Protein AF-A0A923VGE9-F1 (afdb_monomer)

Foldseek 3Di:
DPDDPVLVVCVVCVLVVLVVLLVVLLVVLCVVPNQACDDPNVLLLVQLVCVLVVHDRPDPQLQQQVVLSVLQNVCVVVVVHVVSSLVSLSVLQSVLLVLLLVLLCVVDPRSVVSSVVSSVVSPPPVQSNCSRHSHLSVQLVSLVSLLNSLLSPAFLADPVSVVSNVVSLSSNRSSHVCSVVCVVVVLVSNCVRYDPVSVVVSVVVVVVVVVVVVVVVVCCCVPVPVPCPCCCVVVVPDDD

Mean predicted aligned error: 6.66 Å

Solvent-accessible surface area (backbone atoms only — not comparable to full-atom values): 12542 Å² total; per-residue (Å²): 132,83,78,52,73,68,55,52,50,47,68,74,43,43,69,59,53,51,49,50,52,44,49,53,38,53,51,50,46,42,71,75,64,37,80,37,65,59,79,74,21,42,58,42,54,50,44,13,51,36,47,72,74,73,42,74,65,95,48,81,71,49,58,24,35,35,55,48,20,49,41,39,30,51,16,47,76,69,70,45,42,69,63,31,21,38,50,53,49,45,51,49,39,54,50,15,51,55,50,24,43,62,40,42,36,74,71,39,92,51,51,61,58,31,50,52,55,50,51,50,58,54,65,34,60,74,58,54,47,25,39,40,32,62,34,45,62,31,53,22,54,25,24,46,36,39,28,55,24,38,58,70,68,40,60,40,71,43,72,69,38,40,50,53,39,52,48,29,47,47,48,18,24,26,13,29,69,75,31,58,70,46,51,64,58,53,49,52,49,42,55,71,61,22,43,76,70,51,32,53,55,48,51,54,50,49,53,51,50,49,51,51,50,51,50,52,52,51,47,50,64,72,71,39,87,88,58,49,75,56,48,50,67,74,64,71,50,81,86,125

pLDDT: mean 90.84, std 10.62, range [47.91, 98.69]

Secondary structure (DSSP, 8-state):
-PPPHHHHHHHHSHHHHHHHHHHHHHHHHHHHH----STTHHHHHHHHHHHHTTPPPSSGGGGGGHHHHHHHHHHHHTT-HHHHHHHHHHHHHHHHHHHHHHHHHHH-SSHHHHHHHHHHHHH-HHHHHHHHTT-HHHHHHHHHHHHHHHHHH--TTSHHHHHHHHHHHHHHHHH-GGGGGHHHHHHHHHHHHS-HHHHHHHHHHHHHHHHHHHHHHHHHHHH-GGG-TTHHHHTT----

Radius of gyration: 22.46 Å; Cα contacts (8 Å, |Δi|>4): 244; chains: 1; bounding box: 60×63×53 Å

Structure (mmCIF, N/CA/C/O backbone):
data_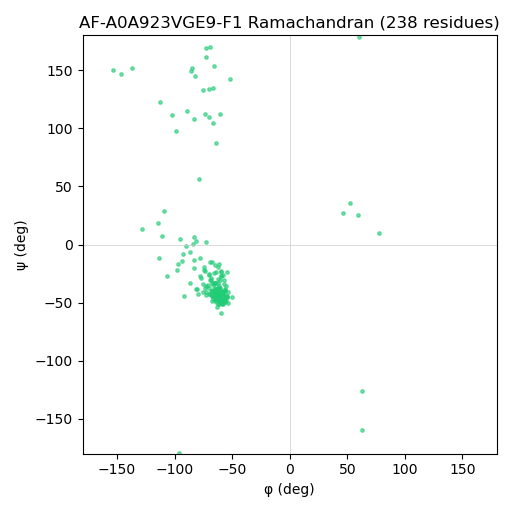AF-A0A923VGE9-F1
#
_entry.id   AF-A0A923VGE9-F1
#
loop_
_atom_site.group_PDB
_atom_site.id
_atom_site.type_symbol
_atom_site.label_atom_id
_atom_site.label_alt_id
_atom_site.label_comp_id
_atom_site.label_asym_id
_atom_site.label_entity_id
_atom_site.label_seq_id
_atom_site.pdbx_PDB_ins_code
_atom_site.Cartn_x
_atom_site.Cartn_y
_atom_site.Cartn_z
_atom_site.occupancy
_atom_site.B_iso_or_equiv
_atom_site.auth_seq_id
_atom_site.auth_comp_id
_atom_site.auth_asym_id
_atom_site.auth_atom_id
_atom_site.pdbx_PDB_model_num
ATOM 1 N N . MET A 1 1 ? -35.375 -3.523 7.440 1.00 69.94 1 MET A N 1
ATOM 2 C CA . MET A 1 1 ? -35.868 -4.111 6.170 1.00 69.94 1 MET A CA 1
ATOM 3 C C . MET A 1 1 ? -35.291 -5.511 6.013 1.00 69.94 1 MET A C 1
ATOM 5 O O . MET A 1 1 ? -34.093 -5.666 6.209 1.00 69.94 1 MET A O 1
ATOM 9 N N . LYS A 1 2 ? -36.108 -6.530 5.704 1.00 75.69 2 LYS A N 1
ATOM 10 C CA . LYS A 1 2 ? -35.592 -7.874 5.383 1.00 75.69 2 LYS A CA 1
ATOM 11 C C . LYS A 1 2 ? -34.891 -7.825 4.015 1.00 75.69 2 LYS A C 1
ATOM 13 O O . LYS A 1 2 ? -35.471 -7.248 3.096 1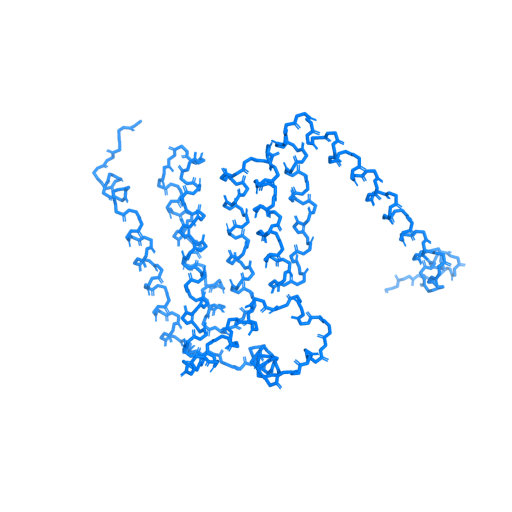.00 75.69 2 LYS A O 1
ATOM 18 N N . PRO A 1 3 ? -33.688 -8.404 3.859 1.00 78.06 3 PRO A N 1
ATOM 19 C CA . PRO A 1 3 ? -32.991 -8.369 2.583 1.00 78.06 3 PRO A CA 1
ATOM 20 C C 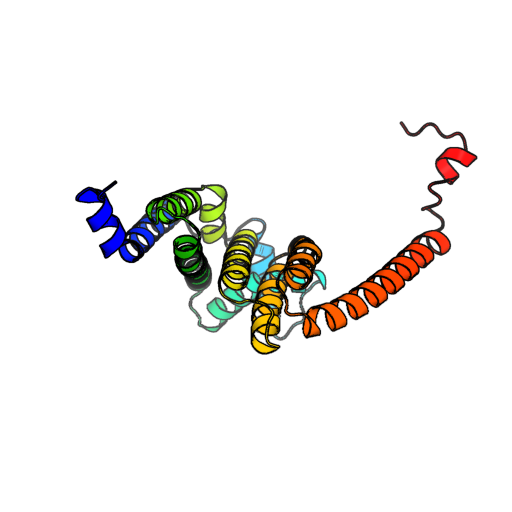. PRO A 1 3 ? -33.745 -9.180 1.528 1.00 78.06 3 PRO A C 1
ATOM 22 O O . PRO A 1 3 ? -34.184 -10.305 1.802 1.00 78.06 3 PRO A O 1
ATOM 25 N N . ASN A 1 4 ? -33.896 -8.609 0.331 1.00 88.69 4 ASN A N 1
ATOM 26 C CA . ASN A 1 4 ? -34.528 -9.297 -0.795 1.00 88.69 4 ASN A CA 1
ATOM 27 C C . ASN A 1 4 ? -33.632 -10.452 -1.308 1.00 88.69 4 ASN A C 1
ATOM 29 O O . ASN A 1 4 ? -32.478 -10.598 -0.895 1.00 88.69 4 ASN A O 1
ATOM 33 N N . PHE A 1 5 ? -34.165 -11.302 -2.190 1.00 86.06 5 PHE A N 1
ATOM 34 C CA . PHE A 1 5 ? -33.444 -12.471 -2.714 1.00 86.06 5 PHE A CA 1
ATOM 35 C C . PHE A 1 5 ? -32.089 -12.107 -3.351 1.00 86.06 5 PHE A C 1
ATOM 37 O O . PHE A 1 5 ? -31.077 -12.738 -3.044 1.00 86.06 5 PHE A O 1
ATOM 44 N N . LEU A 1 6 ? -32.056 -11.046 -4.164 1.00 82.94 6 LEU A N 1
ATOM 45 C CA . LEU A 1 6 ? -30.846 -10.567 -4.835 1.00 82.94 6 LEU A CA 1
ATOM 46 C C . LEU A 1 6 ? -29.767 -10.149 -3.826 1.00 82.94 6 LEU A C 1
ATOM 48 O O . LEU A 1 6 ? -28.606 -10.523 -3.965 1.00 82.94 6 LEU A O 1
ATOM 52 N N . GLN A 1 7 ? -30.154 -9.438 -2.767 1.00 85.94 7 GLN A N 1
ATOM 53 C CA . GLN A 1 7 ? -29.232 -9.027 -1.709 1.00 85.94 7 GLN A CA 1
ATOM 54 C C . GLN A 1 7 ? -28.616 -10.235 -0.996 1.00 85.94 7 GLN A C 1
ATOM 56 O O . GLN A 1 7 ? -27.410 -10.263 -0.763 1.00 85.94 7 GLN A O 1
ATOM 61 N N . LYS A 1 8 ? -29.414 -11.268 -0.693 1.00 87.31 8 LYS A N 1
ATOM 62 C CA . LYS A 1 8 ? -28.902 -12.504 -0.080 1.00 87.31 8 LYS A CA 1
ATOM 63 C C . LYS A 1 8 ? -27.908 -13.228 -0.990 1.00 87.31 8 LYS A C 1
ATOM 65 O O . LYS A 1 8 ? -26.898 -13.724 -0.498 1.00 87.31 8 LYS A O 1
ATOM 70 N N . ALA A 1 9 ? -28.175 -13.274 -2.296 1.00 86.62 9 ALA A N 1
ATOM 71 C CA . ALA A 1 9 ? -27.278 -13.893 -3.266 1.00 86.62 9 ALA A CA 1
ATOM 72 C C . ALA A 1 9 ? -25.940 -13.144 -3.363 1.00 86.62 9 ALA A C 1
ATOM 74 O O . ALA A 1 9 ? -24.889 -13.775 -3.249 1.00 86.62 9 ALA A O 1
ATOM 75 N N . ILE A 1 10 ? -25.972 -11.810 -3.481 1.00 86.31 10 ILE A N 1
ATOM 76 C CA . ILE A 1 10 ? -24.755 -10.983 -3.524 1.00 86.31 10 ILE A CA 1
ATOM 77 C C . ILE A 1 10 ? -23.916 -11.211 -2.270 1.00 86.31 10 ILE A C 1
ATOM 79 O O . ILE A 1 10 ? -22.723 -11.447 -2.380 1.00 86.31 10 ILE A O 1
ATOM 83 N N . LEU A 1 11 ? -24.526 -11.216 -1.083 1.00 87.56 11 LEU A N 1
ATOM 84 C CA . LEU A 1 11 ? -23.790 -11.403 0.170 1.00 87.56 11 LEU A CA 1
ATOM 85 C C . LEU A 1 11 ? -23.209 -12.808 0.339 1.00 87.56 11 LEU A C 1
ATOM 87 O O . LEU A 1 11 ? -22.183 -12.962 0.995 1.00 87.56 11 LEU A O 1
ATOM 91 N N . LYS A 1 12 ? -23.844 -13.829 -0.244 1.00 91.56 12 LYS A N 1
ATOM 92 C CA . LYS A 1 12 ? -23.345 -15.209 -0.208 1.00 91.56 12 LYS A CA 1
ATOM 93 C C . LYS A 1 12 ? -22.123 -15.406 -1.110 1.00 91.56 12 LYS A C 1
ATOM 95 O O . LYS A 1 12 ? -21.239 -16.183 -0.762 1.00 91.56 12 LYS A O 1
ATOM 100 N N . TYR A 1 13 ? -22.084 -14.723 -2.254 1.00 94.19 13 TYR A N 1
ATOM 101 C CA . TYR A 1 13 ? -21.050 -14.891 -3.282 1.00 94.19 13 TYR A CA 1
ATOM 102 C C . TYR A 1 13 ? -20.182 -13.641 -3.472 1.00 94.19 13 TYR A C 1
ATOM 104 O O . TYR A 1 13 ? -19.511 -13.502 -4.491 1.00 94.19 13 TYR A O 1
ATOM 112 N N . ASP A 1 14 ? -20.170 -12.736 -2.498 1.00 92.56 14 ASP A N 1
ATOM 113 C CA . ASP A 1 14 ? -19.575 -11.403 -2.603 1.00 92.56 14 ASP A CA 1
ATOM 114 C C . ASP A 1 14 ? -18.103 -11.414 -3.035 1.00 92.56 14 ASP A C 1
ATOM 116 O O . ASP A 1 14 ? -17.710 -10.680 -3.939 1.00 92.56 14 ASP A O 1
ATOM 120 N N . ARG A 1 15 ? -17.291 -12.289 -2.440 1.00 92.88 15 ARG A N 1
ATOM 121 C CA . ARG A 1 15 ? -15.869 -12.450 -2.771 1.00 92.88 15 ARG A CA 1
ATOM 122 C C . ARG A 1 15 ? -15.654 -12.970 -4.186 1.00 92.88 15 ARG A C 1
ATOM 124 O O . ARG A 1 15 ? -14.740 -12.514 -4.864 1.00 92.88 15 ARG A O 1
ATOM 131 N N . LEU A 1 16 ? -16.489 -13.911 -4.629 1.00 94.75 16 LEU A N 1
ATOM 132 C CA . LEU A 1 16 ? -16.427 -14.441 -5.990 1.00 94.75 16 LEU A CA 1
ATOM 133 C C . LEU A 1 16 ? -16.831 -13.362 -6.996 1.00 94.75 16 LEU A C 1
ATOM 135 O O . LEU A 1 16 ? -16.145 -13.177 -7.993 1.00 94.75 16 LEU A O 1
ATOM 139 N N . LEU A 1 17 ? -17.900 -12.616 -6.711 1.00 93.88 17 LEU A N 1
ATOM 140 C CA . LEU A 1 17 ? -18.337 -11.495 -7.541 1.00 93.88 17 LEU A CA 1
ATOM 141 C C . LEU A 1 17 ? -17.259 -10.410 -7.624 1.00 93.88 17 LEU A C 1
ATOM 143 O O . LEU A 1 17 ? -16.983 -9.921 -8.712 1.00 93.88 17 LEU A O 1
ATOM 147 N N . LEU A 1 18 ? -16.600 -10.079 -6.511 1.00 93.88 18 LEU A N 1
ATOM 148 C CA . LEU A 1 18 ? -15.479 -9.137 -6.486 1.00 93.88 18 LEU A CA 1
ATOM 149 C C . LEU A 1 18 ? -14.312 -9.634 -7.347 1.00 93.88 18 LEU A C 1
ATOM 151 O O . LEU A 1 18 ? -13.788 -8.867 -8.152 1.00 93.88 18 LEU A O 1
ATOM 155 N N . LEU A 1 19 ? -13.939 -10.911 -7.223 1.00 94.94 19 LEU A N 1
ATOM 156 C CA . LEU A 1 19 ? -12.896 -11.517 -8.051 1.00 94.94 19 LEU A CA 1
ATOM 157 C C . LEU A 1 19 ? -13.263 -11.482 -9.539 1.00 94.94 19 LEU A C 1
ATOM 159 O O . LEU A 1 19 ? -12.416 -11.152 -10.361 1.00 94.94 19 LEU A O 1
ATOM 163 N N . LEU A 1 20 ? -14.515 -11.783 -9.891 1.00 94.81 20 LEU A N 1
ATOM 164 C CA . LEU A 1 20 ? -14.997 -11.716 -11.271 1.00 94.81 20 LEU A CA 1
ATOM 165 C C . LEU A 1 20 ? -14.982 -10.281 -11.806 1.00 94.81 20 LEU A C 1
ATOM 167 O O . LEU A 1 20 ? -14.492 -10.061 -12.909 1.00 94.81 20 LEU A O 1
ATOM 171 N N . CYS A 1 21 ? -15.443 -9.298 -11.027 1.00 93.38 21 CYS A N 1
ATOM 172 C CA . CYS A 1 21 ? -15.354 -7.882 -11.391 1.00 93.38 21 CYS A CA 1
ATOM 173 C C . CYS A 1 21 ? -13.902 -7.460 -11.632 1.00 93.38 21 CYS A C 1
ATOM 175 O O . CYS A 1 21 ? -13.608 -6.794 -12.623 1.00 93.38 21 CYS A O 1
ATOM 177 N N . TRP A 1 22 ? -12.990 -7.876 -10.753 1.00 95.50 22 TRP A N 1
ATOM 178 C CA . TRP A 1 22 ? -11.567 -7.603 -10.904 1.00 95.50 22 TRP A CA 1
ATOM 179 C C . TRP A 1 22 ? -10.977 -8.286 -12.144 1.00 95.50 22 TRP A C 1
ATOM 181 O O . TRP A 1 22 ? -10.284 -7.628 -12.910 1.00 95.50 22 TRP A O 1
ATOM 191 N N . LEU A 1 23 ? -11.295 -9.561 -12.398 1.00 95.06 23 LEU A N 1
ATOM 192 C CA . LEU A 1 23 ? -10.832 -10.293 -13.584 1.00 95.06 23 LEU A CA 1
ATOM 193 C C . LEU A 1 23 ? -11.333 -9.654 -14.880 1.00 95.06 23 LEU A C 1
ATOM 195 O O . LEU A 1 23 ? -10.554 -9.492 -15.814 1.00 95.06 23 LEU A O 1
ATOM 199 N N . ILE A 1 24 ? -12.613 -9.274 -14.935 1.00 94.06 24 ILE A N 1
ATOM 200 C CA . ILE A 1 24 ? -13.203 -8.582 -16.088 1.00 94.06 24 ILE A CA 1
ATOM 201 C C . ILE A 1 24 ? -12.496 -7.246 -16.311 1.00 94.06 24 ILE A C 1
ATOM 203 O O . ILE A 1 24 ? -12.130 -6.938 -17.443 1.00 94.06 24 ILE A O 1
ATOM 207 N N . SER A 1 25 ? -12.266 -6.486 -15.238 1.00 91.62 25 SER A N 1
ATOM 208 C CA . SER A 1 25 ? -11.531 -5.224 -15.286 1.00 91.62 25 SER A CA 1
ATOM 209 C C . SER A 1 25 ? -10.113 -5.452 -15.820 1.00 91.62 25 SER A C 1
ATOM 211 O O . SER A 1 25 ? -9.776 -4.967 -16.898 1.00 91.62 25 SER A O 1
ATOM 213 N N . ALA A 1 26 ? -9.312 -6.294 -15.164 1.00 92.44 26 ALA A N 1
ATOM 214 C CA . ALA A 1 26 ? -7.942 -6.603 -15.565 1.00 92.44 26 ALA A CA 1
ATOM 215 C C . ALA A 1 26 ? -7.844 -7.101 -17.018 1.00 92.44 26 ALA A C 1
ATOM 217 O O . ALA A 1 26 ? -6.994 -6.628 -17.771 1.00 92.44 26 ALA A O 1
ATOM 218 N N . ALA A 1 27 ? -8.736 -8.003 -17.440 1.00 93.56 27 ALA A N 1
ATOM 219 C CA . ALA A 1 27 ? -8.784 -8.503 -18.812 1.00 93.56 27 ALA A CA 1
ATOM 220 C C . ALA A 1 27 ? -9.145 -7.403 -19.820 1.00 93.56 27 ALA A C 1
ATOM 222 O O . ALA A 1 27 ? -8.551 -7.340 -20.897 1.00 93.56 27 ALA A O 1
ATOM 223 N N . PHE A 1 28 ? -10.085 -6.519 -19.475 1.00 93.75 28 PHE A N 1
ATOM 224 C CA . PHE A 1 28 ? -10.447 -5.373 -20.303 1.00 93.75 28 PHE A CA 1
ATOM 225 C C . PHE A 1 28 ? -9.258 -4.422 -20.493 1.00 93.75 28 PHE A C 1
ATOM 227 O O . PHE A 1 28 ? -8.895 -4.138 -21.633 1.00 93.75 28 PHE A O 1
ATOM 234 N N . TYR A 1 29 ? -8.593 -3.995 -19.414 1.00 91.88 29 TYR A N 1
ATOM 235 C CA . TYR A 1 29 ? -7.434 -3.097 -19.514 1.00 91.88 29 TYR A CA 1
ATOM 236 C C . TYR A 1 29 ? -6.259 -3.745 -20.243 1.00 91.88 29 TYR A C 1
ATOM 238 O O . TYR A 1 29 ? -5.628 -3.100 -21.077 1.00 91.88 29 TYR A O 1
ATOM 246 N N . LEU A 1 30 ? -5.997 -5.029 -19.988 1.00 93.12 30 LEU A N 1
ATOM 247 C CA . LEU A 1 30 ? -4.951 -5.764 -20.691 1.00 93.12 30 LEU A CA 1
ATOM 248 C C . LEU A 1 30 ? -5.249 -5.868 -22.193 1.00 93.12 30 LEU A C 1
ATOM 250 O O . LEU A 1 30 ? -4.336 -5.735 -23.000 1.00 93.12 30 LEU A O 1
ATOM 254 N N . LYS A 1 31 ? -6.517 -6.055 -22.581 1.00 94.88 31 LYS A N 1
ATOM 255 C CA . LYS A 1 31 ? -6.930 -6.092 -23.991 1.00 94.88 31 LYS A CA 1
ATOM 256 C C . LYS A 1 31 ? -6.804 -4.729 -24.676 1.00 94.88 31 LYS A C 1
ATOM 258 O O . LYS A 1 31 ? -6.424 -4.684 -25.839 1.00 94.88 31 LYS A O 1
ATOM 263 N N . VAL A 1 32 ? -7.152 -3.642 -23.985 1.00 94.50 32 VAL A N 1
ATOM 264 C CA . VAL A 1 32 ? -7.139 -2.282 -24.555 1.00 94.50 32 VAL A CA 1
ATOM 265 C C . VAL A 1 32 ? -5.718 -1.735 -24.683 1.00 94.50 32 VAL A C 1
ATOM 267 O O . VAL A 1 32 ? -5.400 -1.109 -25.690 1.00 94.50 32 VAL A O 1
ATOM 270 N N . PHE A 1 33 ? -4.863 -1.972 -23.686 1.00 92.94 33 PHE A N 1
ATOM 271 C CA . PHE A 1 33 ? -3.533 -1.360 -23.621 1.00 92.94 33 PHE A CA 1
ATOM 272 C C . PHE A 1 33 ? -2.379 -2.301 -23.935 1.00 92.94 33 PHE A C 1
ATOM 274 O O . PHE A 1 33 ? -1.319 -1.841 -24.355 1.00 92.94 33 PHE A O 1
ATOM 281 N N . GLY A 1 34 ? -2.551 -3.604 -23.700 1.00 92.69 34 GLY A N 1
ATOM 282 C CA . GLY A 1 34 ? -1.416 -4.506 -23.521 1.00 92.69 34 GLY A CA 1
ATOM 283 C C . GLY A 1 34 ? -0.558 -4.091 -22.323 1.00 92.69 34 GLY A C 1
ATOM 284 O O . GLY A 1 34 ? -0.831 -3.097 -21.665 1.00 92.69 34 GLY A O 1
ATOM 285 N N . ILE A 1 35 ? 0.499 -4.840 -22.014 1.00 92.19 35 ILE A N 1
ATOM 286 C CA . ILE A 1 35 ? 1.430 -4.435 -20.950 1.00 92.19 35 ILE A CA 1
ATOM 287 C C . ILE A 1 35 ? 2.270 -3.268 -21.467 1.00 92.19 35 ILE A C 1
ATOM 289 O O . ILE A 1 35 ? 3.089 -3.440 -22.371 1.00 92.19 35 ILE A O 1
ATOM 293 N N . VAL A 1 36 ? 2.071 -2.083 -20.892 1.00 90.12 36 VAL A N 1
ATOM 294 C CA . VAL A 1 36 ? 2.754 -0.865 -21.334 1.00 90.12 36 VAL A CA 1
ATOM 295 C C . VAL A 1 36 ? 4.069 -0.737 -20.578 1.00 90.12 36 VAL A C 1
ATOM 297 O O . VAL A 1 36 ? 4.096 -0.562 -19.366 1.00 90.12 36 VAL A O 1
ATOM 300 N N . THR A 1 37 ? 5.179 -0.824 -21.307 1.00 85.81 37 THR A N 1
ATOM 301 C CA . THR A 1 37 ? 6.542 -0.820 -20.740 1.00 85.81 37 THR A CA 1
ATOM 302 C C . THR A 1 37 ? 7.314 0.457 -21.069 1.00 85.81 37 THR A C 1
ATOM 304 O O . THR A 1 37 ? 8.518 0.541 -20.834 1.00 85.81 37 THR A O 1
ATOM 307 N N . ILE A 1 38 ? 6.631 1.434 -21.662 1.00 85.81 38 ILE A N 1
ATOM 308 C CA . ILE A 1 38 ? 7.177 2.729 -22.064 1.00 85.81 38 ILE A CA 1
ATOM 309 C C . ILE A 1 38 ? 6.912 3.798 -20.991 1.00 85.81 38 ILE A C 1
ATOM 311 O O . ILE A 1 38 ? 6.317 3.523 -19.951 1.00 85.81 38 ILE A O 1
ATOM 315 N N . GLN A 1 39 ? 7.359 5.032 -21.242 1.00 87.25 39 GLN A N 1
ATOM 316 C CA . GLN A 1 39 ? 7.169 6.182 -20.349 1.00 87.25 39 GLN A CA 1
ATOM 317 C C . GLN A 1 39 ? 7.859 5.989 -18.986 1.00 87.25 39 GLN A C 1
ATOM 319 O O . GLN A 1 39 ? 9.067 5.753 -18.923 1.00 87.25 39 GLN A O 1
ATOM 324 N N . GLU A 1 40 ? 7.118 6.131 -17.886 1.00 88.69 40 GLU A N 1
ATOM 325 C CA . GLU A 1 40 ? 7.666 6.087 -16.534 1.00 88.69 40 GLU A CA 1
ATOM 326 C C . GLU A 1 40 ? 8.149 4.684 -16.141 1.00 88.69 40 GLU A C 1
ATOM 328 O O . GLU A 1 40 ? 9.168 4.559 -15.457 1.00 88.69 40 GLU A O 1
ATOM 333 N N . ALA A 1 41 ? 7.517 3.636 -16.683 1.00 91.25 41 ALA A N 1
ATOM 334 C CA . ALA A 1 41 ? 7.866 2.238 -16.437 1.00 91.25 41 ALA A CA 1
ATOM 335 C C . ALA A 1 41 ? 9.325 1.906 -16.793 1.00 91.25 41 ALA A C 1
ATOM 337 O O . ALA A 1 41 ? 9.972 1.136 -16.083 1.00 91.25 41 ALA A O 1
ATOM 338 N N . ILE A 1 42 ? 9.887 2.540 -17.835 1.00 96.12 42 ILE A N 1
ATOM 339 C CA . ILE A 1 42 ? 11.286 2.337 -18.262 1.00 96.12 42 ILE A CA 1
ATOM 340 C C . ILE A 1 42 ? 12.259 2.622 -17.113 1.00 96.12 42 ILE A C 1
ATOM 342 O O . ILE A 1 42 ? 13.261 1.920 -16.960 1.00 96.12 42 ILE A O 1
ATOM 346 N N . LYS A 1 43 ? 11.973 3.639 -16.290 1.00 95.88 43 LYS A N 1
ATOM 347 C CA . LYS A 1 43 ? 12.822 4.011 -15.151 1.00 95.88 43 LYS A CA 1
ATOM 348 C C . LYS A 1 43 ? 12.853 2.874 -14.131 1.00 95.88 43 LYS A C 1
ATOM 350 O O . LYS A 1 43 ? 13.928 2.455 -13.720 1.00 95.88 43 LYS A O 1
ATOM 355 N N . TYR A 1 44 ? 11.691 2.322 -13.787 1.00 96.94 44 TYR A N 1
ATOM 356 C CA . TYR A 1 44 ? 11.580 1.248 -12.797 1.00 96.94 44 TYR A CA 1
ATOM 357 C C . TYR A 1 44 ? 12.148 -0.077 -13.308 1.00 96.94 44 TYR A C 1
ATOM 359 O O . TYR A 1 44 ? 12.819 -0.778 -12.556 1.00 96.94 44 TYR A O 1
ATOM 367 N N . ILE A 1 45 ? 11.965 -0.388 -14.596 1.00 97.44 45 ILE A N 1
ATOM 368 C CA . ILE A 1 45 ? 12.580 -1.558 -15.239 1.00 97.44 45 ILE A CA 1
ATOM 369 C C . ILE A 1 45 ? 14.110 -1.440 -15.218 1.00 97.44 45 ILE A C 1
ATOM 371 O O . ILE A 1 45 ? 14.804 -2.412 -14.919 1.00 97.44 45 ILE A O 1
ATOM 375 N N . ARG A 1 46 ? 14.660 -0.253 -15.497 1.00 97.81 46 ARG A N 1
ATOM 376 C CA . ARG A 1 46 ? 16.109 -0.015 -15.432 1.00 97.81 46 ARG A CA 1
ATOM 377 C C . ARG A 1 46 ? 16.650 -0.210 -14.018 1.00 97.81 46 ARG A C 1
ATOM 379 O O . ARG A 1 46 ? 17.641 -0.913 -13.851 1.00 97.81 46 ARG A O 1
ATOM 386 N N . GLU A 1 47 ? 16.005 0.375 -13.011 1.00 98.31 47 GLU A N 1
ATOM 387 C CA . GLU A 1 47 ? 16.426 0.209 -11.614 1.00 98.31 47 GLU A CA 1
ATOM 388 C C . GLU A 1 47 ? 16.282 -1.240 -11.129 1.00 98.31 47 GLU A C 1
ATOM 390 O O . GLU A 1 47 ? 17.122 -1.711 -10.366 1.00 98.31 47 GLU A O 1
ATOM 395 N N . ALA A 1 48 ? 15.280 -1.977 -11.618 1.00 98.12 48 ALA A N 1
ATOM 396 C CA . ALA A 1 48 ? 15.123 -3.397 -11.319 1.00 98.12 48 ALA A CA 1
ATOM 397 C C . ALA A 1 48 ? 16.292 -4.232 -11.860 1.00 98.12 48 ALA A C 1
ATOM 399 O O . ALA A 1 48 ? 16.827 -5.061 -11.129 1.00 98.12 48 ALA A O 1
ATOM 400 N N . ASN A 1 49 ? 16.727 -3.986 -13.101 1.00 98.38 49 ASN A N 1
ATOM 401 C CA . ASN A 1 49 ? 17.905 -4.655 -13.664 1.00 98.38 49 ASN A CA 1
ATOM 402 C C . ASN A 1 49 ? 19.179 -4.287 -12.893 1.00 98.38 49 ASN A C 1
ATOM 404 O O . ASN A 1 49 ? 19.905 -5.179 -12.473 1.00 98.38 49 ASN A O 1
ATOM 408 N N . ARG A 1 50 ? 19.390 -2.997 -12.584 1.00 98.12 50 ARG A N 1
ATOM 409 C CA . ARG A 1 50 ? 20.530 -2.560 -11.754 1.00 98.12 50 ARG A CA 1
ATOM 410 C C . ARG A 1 50 ? 20.583 -3.299 -10.416 1.00 98.12 50 ARG A C 1
ATOM 412 O O . ARG A 1 50 ? 21.651 -3.753 -10.021 1.00 98.12 50 ARG A O 1
ATOM 419 N N . PHE A 1 51 ? 19.439 -3.427 -9.745 1.00 97.69 51 PHE A N 1
ATOM 420 C CA . PHE A 1 51 ? 19.331 -4.147 -8.480 1.00 97.69 51 PHE A CA 1
ATOM 421 C C . PHE A 1 51 ? 19.644 -5.645 -8.629 1.00 97.69 51 PHE A C 1
ATOM 423 O O . PHE A 1 51 ? 20.339 -6.209 -7.787 1.00 97.69 51 PHE A O 1
ATOM 430 N N . ILE A 1 52 ? 19.172 -6.291 -9.704 1.00 98.06 52 ILE A N 1
ATOM 431 C CA . ILE A 1 52 ? 19.498 -7.696 -10.011 1.00 98.06 52 ILE A CA 1
ATOM 432 C C . ILE A 1 52 ? 21.001 -7.876 -10.254 1.00 98.06 52 ILE A C 1
ATOM 434 O O . ILE A 1 52 ? 21.571 -8.850 -9.766 1.00 98.06 52 ILE A O 1
ATOM 438 N N . ASP A 1 53 ? 21.637 -6.922 -10.935 1.00 97.94 53 ASP A N 1
ATOM 439 C CA . ASP A 1 53 ? 23.073 -6.919 -11.240 1.00 97.94 53 ASP A CA 1
ATOM 440 C C . ASP A 1 53 ? 23.957 -6.630 -10.008 1.00 97.94 53 ASP A C 1
ATOM 442 O O . ASP A 1 53 ? 25.176 -6.528 -10.125 1.00 97.94 53 ASP A O 1
ATOM 446 N N . GLY A 1 54 ? 23.364 -6.463 -8.818 1.00 96.38 54 GLY A N 1
ATOM 447 C CA . GLY A 1 54 ? 24.080 -6.154 -7.577 1.00 96.38 54 GLY A CA 1
ATOM 448 C C . GLY A 1 54 ? 24.507 -4.689 -7.444 1.00 96.38 54 GLY A C 1
ATOM 449 O O . GLY A 1 54 ? 25.252 -4.348 -6.526 1.00 96.38 54 GLY A O 1
ATOM 450 N N . ASN A 1 55 ? 24.038 -3.807 -8.332 1.00 96.56 55 ASN A N 1
ATOM 451 C CA . ASN A 1 55 ? 24.319 -2.378 -8.264 1.00 96.56 55 ASN A CA 1
ATOM 452 C C . ASN A 1 55 ? 23.343 -1.654 -7.328 1.00 96.56 55 ASN A C 1
ATOM 454 O O . ASN A 1 55 ? 22.167 -2.001 -7.214 1.00 96.56 55 ASN A O 1
ATOM 458 N N . ASN A 1 56 ? 23.807 -0.552 -6.735 1.00 95.75 56 ASN A N 1
ATOM 459 C CA . ASN A 1 56 ? 22.925 0.395 -6.057 1.00 95.75 56 ASN A CA 1
ATOM 460 C C . ASN A 1 56 ? 21.979 1.087 -7.054 1.00 95.75 56 ASN A C 1
ATOM 462 O O . ASN A 1 56 ? 22.314 1.287 -8.236 1.00 95.75 56 ASN A O 1
ATOM 466 N N . PHE A 1 57 ? 20.817 1.522 -6.552 1.00 96.38 57 PHE A N 1
ATOM 467 C CA . PHE A 1 57 ? 19.926 2.401 -7.308 1.00 96.38 57 PHE A CA 1
ATOM 468 C C . PHE A 1 57 ? 20.687 3.619 -7.826 1.00 96.38 57 PHE A C 1
ATOM 470 O O . PHE A 1 57 ? 21.565 4.154 -7.150 1.00 96.38 57 PHE A O 1
ATOM 477 N N . SER A 1 58 ? 20.351 4.065 -9.037 1.00 96.94 58 SER A N 1
ATOM 478 C CA . SER A 1 58 ? 21.070 5.169 -9.680 1.00 96.94 58 SER A CA 1
ATOM 479 C C . SER A 1 58 ? 20.934 6.493 -8.923 1.00 96.94 58 SER A C 1
ATOM 481 O O . SER A 1 58 ? 21.780 7.371 -9.065 1.00 96.94 58 SER A O 1
ATOM 483 N N . GLN A 1 59 ? 19.874 6.645 -8.121 1.00 93.75 59 GLN A N 1
ATOM 484 C CA . GLN A 1 59 ? 19.608 7.819 -7.294 1.00 93.75 59 GLN A CA 1
ATOM 485 C C . GLN A 1 59 ? 18.899 7.418 -5.989 1.00 93.75 59 GLN A C 1
ATOM 487 O O . GLN A 1 59 ? 18.042 6.529 -6.020 1.00 93.75 59 GLN A O 1
ATOM 492 N N . PRO A 1 60 ? 19.143 8.118 -4.862 1.00 93.75 60 PRO A N 1
ATOM 493 C CA . PRO A 1 60 ? 18.513 7.803 -3.574 1.00 93.75 60 PRO A CA 1
ATOM 494 C C . PRO A 1 60 ? 16.980 7.815 -3.600 1.00 93.75 60 PRO A C 1
ATOM 496 O O . PRO A 1 60 ? 16.342 7.034 -2.899 1.00 93.75 60 PRO A O 1
ATOM 499 N N . ARG A 1 61 ? 16.364 8.648 -4.451 1.00 92.88 61 ARG A N 1
ATOM 500 C CA . ARG A 1 61 ? 14.899 8.745 -4.553 1.00 92.88 61 ARG A CA 1
ATOM 501 C C . ARG A 1 61 ? 14.214 7.428 -4.931 1.00 92.88 61 ARG A C 1
ATOM 503 O O . ARG A 1 61 ? 13.039 7.267 -4.626 1.00 92.88 61 ARG A O 1
ATOM 510 N N . TYR A 1 62 ? 14.919 6.493 -5.576 1.00 95.94 62 TYR A N 1
ATOM 511 C CA . TYR A 1 62 ? 14.354 5.201 -5.984 1.00 95.94 62 TYR A CA 1
ATOM 512 C C . TYR A 1 62 ? 14.037 4.263 -4.817 1.00 95.94 62 TYR A C 1
ATOM 514 O O . TYR A 1 62 ? 13.217 3.362 -4.979 1.00 95.94 62 TYR A O 1
ATOM 522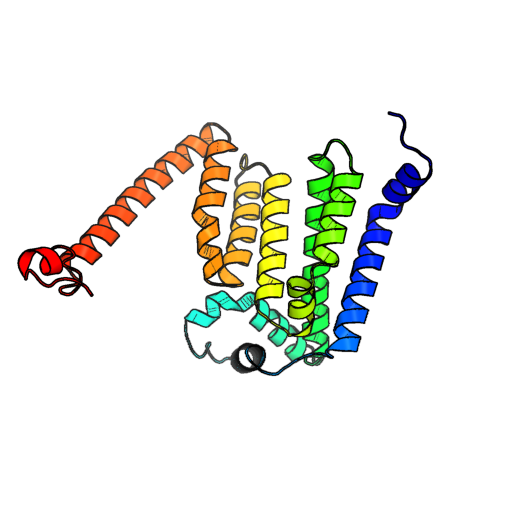 N N . TRP A 1 63 ? 14.552 4.541 -3.615 1.00 94.50 63 TRP A N 1
ATOM 523 C CA . TRP A 1 63 ? 14.080 3.888 -2.391 1.00 94.50 63 TRP A CA 1
ATOM 524 C C . TRP A 1 63 ? 12.598 4.148 -2.108 1.00 94.50 63 TRP A C 1
ATOM 526 O O . TRP A 1 63 ? 11.919 3.266 -1.593 1.00 94.50 63 TRP A O 1
ATOM 536 N N . PHE A 1 64 ? 12.074 5.307 -2.514 1.00 93.75 64 PHE A N 1
ATOM 537 C CA . PHE A 1 64 ? 10.652 5.639 -2.403 1.00 93.75 64 PHE A CA 1
ATOM 538 C C . PHE A 1 64 ? 9.804 5.086 -3.553 1.00 93.75 64 PHE A C 1
ATOM 540 O O . PHE A 1 64 ? 8.634 5.424 -3.649 1.00 93.75 64 PHE A O 1
ATOM 547 N N . TYR A 1 65 ? 10.374 4.272 -4.441 1.00 96.56 65 TYR A N 1
ATOM 548 C CA . TYR A 1 65 ? 9.650 3.579 -5.513 1.00 96.56 65 TYR A CA 1
ATOM 549 C C . TYR A 1 65 ? 9.949 2.071 -5.503 1.00 96.56 65 TYR A C 1
ATOM 551 O O . TYR A 1 65 ? 9.658 1.354 -6.469 1.00 96.56 65 TYR A O 1
ATOM 559 N N . CYS A 1 66 ? 10.564 1.578 -4.422 1.00 96.56 66 CYS A N 1
ATOM 560 C CA . CYS A 1 66 ? 11.186 0.265 -4.406 1.00 96.56 66 CYS A CA 1
ATOM 561 C C . CYS A 1 66 ? 10.162 -0.869 -4.454 1.00 96.56 66 CYS A C 1
ATOM 563 O O . CYS A 1 66 ? 10.479 -1.912 -5.006 1.00 96.56 66 CYS A O 1
ATOM 565 N N . THR A 1 67 ? 8.917 -0.663 -4.009 1.00 97.38 67 THR A N 1
ATOM 566 C CA . THR A 1 67 ? 7.859 -1.681 -4.136 1.00 97.38 67 THR A CA 1
ATOM 567 C C . THR A 1 67 ? 7.685 -2.135 -5.586 1.00 97.38 67 THR A C 1
ATOM 569 O O . THR A 1 67 ? 7.695 -3.330 -5.871 1.00 97.38 67 THR A O 1
ATOM 572 N N . THR A 1 68 ? 7.580 -1.188 -6.524 1.00 97.56 68 THR A N 1
ATOM 573 C CA . THR A 1 68 ? 7.385 -1.506 -7.951 1.00 97.56 68 THR A CA 1
ATOM 574 C C . THR A 1 68 ? 8.666 -2.062 -8.562 1.00 97.56 68 THR A C 1
ATOM 576 O O . THR A 1 68 ? 8.629 -3.056 -9.284 1.00 97.56 68 THR A O 1
ATOM 579 N N . ILE A 1 69 ? 9.816 -1.476 -8.209 1.00 98.25 69 ILE A N 1
ATOM 580 C CA . ILE A 1 69 ? 11.129 -1.956 -8.655 1.00 98.25 69 ILE A CA 1
ATOM 581 C C . ILE A 1 69 ? 11.356 -3.410 -8.215 1.00 98.25 69 ILE A C 1
ATOM 583 O O . ILE A 1 69 ? 11.783 -4.227 -9.024 1.00 98.25 69 ILE A O 1
ATOM 587 N N . PHE A 1 70 ? 11.021 -3.765 -6.974 1.00 98.38 70 PHE A N 1
ATOM 588 C CA . PHE A 1 70 ? 11.176 -5.117 -6.438 1.00 98.38 70 PHE A CA 1
ATOM 589 C C . PHE A 1 70 ? 10.182 -6.108 -7.032 1.00 98.38 70 PHE A C 1
ATOM 591 O O . PHE A 1 70 ? 10.562 -7.251 -7.269 1.00 98.38 70 PHE A O 1
ATOM 598 N N . ILE A 1 71 ? 8.950 -5.692 -7.338 1.00 98.25 71 ILE A N 1
ATOM 599 C CA . ILE A 1 71 ? 8.002 -6.528 -8.088 1.00 98.25 71 ILE A CA 1
ATOM 600 C C . ILE A 1 71 ? 8.575 -6.878 -9.467 1.00 98.25 71 ILE A C 1
ATOM 602 O O . ILE A 1 71 ? 8.599 -8.052 -9.845 1.00 98.25 71 ILE A O 1
ATOM 606 N N . ILE A 1 72 ? 9.083 -5.881 -10.200 1.00 98.31 72 ILE A N 1
ATOM 607 C CA . ILE A 1 72 ? 9.697 -6.097 -11.516 1.00 98.31 72 ILE A CA 1
ATOM 608 C C . ILE A 1 72 ? 10.952 -6.965 -11.376 1.00 98.31 72 ILE A C 1
ATOM 610 O O . ILE A 1 72 ? 11.107 -7.941 -12.107 1.00 98.31 72 ILE A O 1
ATOM 614 N N . ALA A 1 73 ? 11.822 -6.661 -10.411 1.00 98.44 73 ALA A N 1
ATOM 615 C CA . ALA A 1 73 ? 13.056 -7.403 -10.191 1.00 98.44 73 ALA A CA 1
ATOM 616 C C . ALA A 1 73 ? 12.784 -8.875 -9.845 1.00 98.44 73 ALA A C 1
ATOM 618 O O . ALA A 1 73 ? 13.434 -9.770 -10.383 1.00 98.44 73 ALA A O 1
ATOM 619 N N . LEU A 1 74 ? 11.786 -9.145 -8.997 1.00 98.50 74 LEU A N 1
ATOM 620 C CA . LEU A 1 74 ? 11.365 -10.501 -8.657 1.00 98.50 74 LEU A CA 1
ATOM 621 C C . LEU A 1 74 ? 10.867 -11.253 -9.897 1.00 98.50 74 LEU A C 1
ATOM 623 O O . LEU A 1 74 ? 11.296 -12.379 -10.138 1.00 98.50 74 LEU A O 1
ATOM 627 N N . ALA A 1 75 ? 10.019 -10.630 -10.717 1.00 98.44 75 ALA A N 1
ATOM 628 C CA . ALA A 1 75 ? 9.518 -11.246 -11.943 1.00 98.44 75 ALA A CA 1
ATOM 629 C C . ALA A 1 75 ? 10.634 -11.579 -12.948 1.00 98.44 75 ALA A C 1
ATOM 631 O O . ALA A 1 75 ? 10.652 -12.674 -13.516 1.00 98.44 75 ALA A O 1
ATOM 632 N N . LEU A 1 76 ? 11.583 -10.657 -13.141 1.00 98.12 76 LEU A N 1
ATOM 633 C CA . LEU A 1 76 ? 12.735 -10.858 -14.021 1.00 98.12 76 LEU A CA 1
ATOM 634 C C . LEU A 1 76 ? 13.666 -11.955 -13.487 1.00 98.12 76 LEU A C 1
ATOM 636 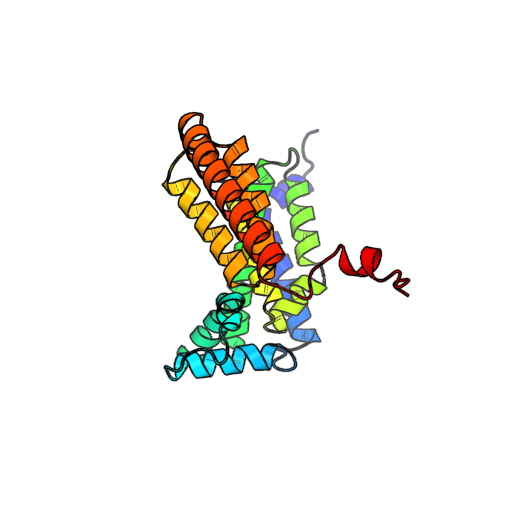O O . LEU A 1 76 ? 14.062 -12.840 -14.244 1.00 98.12 76 LEU A O 1
ATOM 640 N N . LYS A 1 77 ? 13.942 -11.968 -12.177 1.00 97.75 77 LYS A N 1
ATOM 641 C CA . LYS A 1 77 ? 14.763 -13.002 -11.526 1.00 97.75 77 LYS A CA 1
ATOM 642 C C . LYS A 1 77 ? 14.140 -14.398 -11.629 1.00 97.75 77 LYS A C 1
ATOM 644 O O . LYS A 1 77 ? 14.863 -15.380 -11.770 1.00 97.75 77 LYS A O 1
ATOM 649 N N . LEU A 1 78 ? 12.809 -14.484 -11.619 1.00 98.00 78 LEU A N 1
ATOM 650 C CA . LEU A 1 78 ? 12.049 -15.721 -11.840 1.00 98.00 78 LEU A CA 1
ATOM 651 C C . LEU A 1 78 ? 11.885 -16.092 -13.326 1.00 98.00 78 LEU A C 1
ATOM 653 O O . LEU A 1 78 ? 11.223 -17.081 -13.629 1.00 98.00 78 LEU A O 1
ATOM 657 N N . LYS A 1 79 ? 12.472 -15.325 -14.257 1.00 97.75 79 LYS A N 1
ATOM 658 C CA . LYS A 1 79 ? 12.360 -15.516 -15.716 1.00 97.75 79 LYS A CA 1
ATOM 659 C C . LYS A 1 79 ? 10.920 -15.453 -16.251 1.00 97.75 79 LYS A C 1
ATOM 661 O O . LYS A 1 79 ? 10.630 -15.987 -17.316 1.00 97.75 79 LYS A O 1
ATOM 666 N N . LEU A 1 80 ? 10.023 -14.763 -15.544 1.00 97.06 80 LEU A N 1
ATOM 667 C CA . LEU A 1 80 ? 8.630 -14.552 -15.963 1.00 97.06 80 LEU A CA 1
ATOM 668 C C . LEU A 1 80 ? 8.464 -13.323 -16.878 1.00 97.06 80 LEU A C 1
ATOM 670 O O . LEU A 1 80 ? 7.371 -13.051 -17.380 1.00 97.06 80 LEU A O 1
ATOM 674 N N . GLY A 1 81 ? 9.536 -12.549 -17.068 1.00 96.25 81 GLY A N 1
ATOM 675 C CA . GLY A 1 81 ? 9.517 -11.310 -17.840 1.00 96.25 81 GLY A CA 1
ATOM 676 C C . GLY A 1 81 ? 8.600 -10.244 -17.230 1.00 96.25 81 GLY A C 1
ATOM 677 O O . GLY A 1 81 ? 8.231 -10.291 -16.056 1.00 96.25 81 GLY A O 1
ATOM 678 N N . LEU A 1 82 ? 8.200 -9.271 -18.049 1.00 95.50 82 LEU A N 1
ATOM 679 C CA . LEU A 1 82 ? 7.308 -8.184 -17.623 1.00 95.50 82 LEU A CA 1
ATOM 680 C C . LEU A 1 82 ? 5.848 -8.639 -17.466 1.00 95.50 82 LEU A C 1
ATOM 682 O O . LEU A 1 82 ? 5.097 -8.027 -16.710 1.00 95.50 82 LEU A O 1
ATOM 686 N N . ILE A 1 83 ? 5.474 -9.764 -18.088 1.00 95.69 83 ILE A N 1
ATOM 687 C CA . ILE A 1 83 ? 4.200 -10.448 -17.822 1.00 95.69 83 ILE A CA 1
ATOM 688 C C . ILE A 1 83 ? 4.147 -10.895 -16.360 1.00 95.69 83 ILE A C 1
ATOM 690 O O . ILE A 1 83 ? 3.158 -10.642 -15.677 1.00 95.69 83 ILE A O 1
ATOM 694 N N . GLY A 1 84 ? 5.232 -11.480 -15.843 1.00 96.75 84 GLY A N 1
ATOM 695 C CA . GLY A 1 84 ? 5.342 -11.806 -14.424 1.00 96.75 84 GLY A CA 1
ATOM 696 C C . GLY A 1 84 ? 5.183 -10.588 -13.518 1.00 96.75 84 GLY A C 1
ATOM 697 O O . GLY A 1 84 ? 4.492 -10.671 -12.507 1.00 96.75 84 GLY A O 1
ATOM 698 N N . ALA A 1 85 ? 5.764 -9.444 -13.892 1.00 97.06 85 ALA A N 1
ATOM 699 C CA . ALA A 1 85 ? 5.649 -8.211 -13.112 1.00 97.06 85 ALA A CA 1
ATOM 700 C C . ALA A 1 85 ? 4.195 -7.721 -13.057 1.00 97.06 85 ALA A C 1
ATOM 702 O O . ALA A 1 85 ? 3.694 -7.410 -11.977 1.00 97.06 85 ALA A O 1
ATOM 703 N N . PHE A 1 86 ? 3.495 -7.740 -14.197 1.00 96.12 86 PHE A N 1
ATOM 704 C CA . PHE A 1 86 ? 2.064 -7.446 -14.265 1.00 96.12 86 PHE A CA 1
ATOM 705 C C . PHE A 1 86 ? 1.251 -8.393 -13.377 1.00 96.12 86 PHE A C 1
ATOM 707 O O . PHE A 1 86 ? 0.404 -7.926 -12.618 1.00 96.12 86 PHE A O 1
ATOM 714 N N . VAL A 1 87 ? 1.518 -9.703 -13.421 1.00 96.56 87 VAL A N 1
ATOM 715 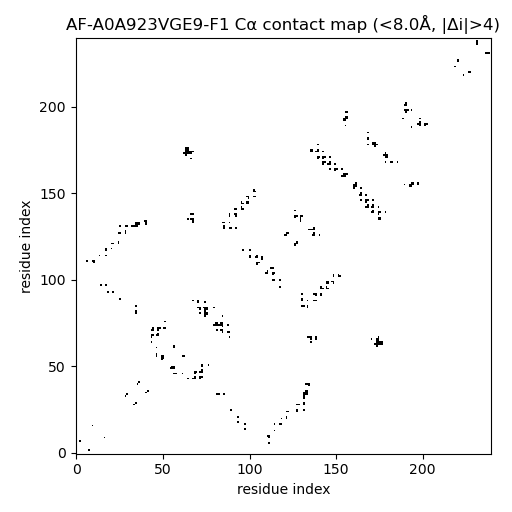C CA . VAL A 1 87 ? 0.812 -10.696 -12.594 1.00 96.56 87 VAL A CA 1
ATOM 716 C C . VAL A 1 87 ? 1.052 -10.442 -11.106 1.00 96.56 87 VAL A C 1
ATOM 718 O O . VAL A 1 87 ? 0.097 -10.396 -10.339 1.00 96.56 87 VAL A O 1
ATOM 721 N N . LEU A 1 88 ? 2.296 -10.219 -10.680 1.00 97.56 88 LEU A N 1
ATOM 722 C CA . LEU A 1 88 ? 2.618 -9.927 -9.280 1.00 97.56 88 LEU A CA 1
ATOM 723 C C . LEU A 1 88 ? 1.966 -8.621 -8.797 1.00 97.56 88 LEU A C 1
ATOM 725 O O . LEU A 1 88 ? 1.387 -8.579 -7.711 1.00 97.56 88 LEU A O 1
ATOM 729 N N . GLN A 1 89 ? 2.005 -7.569 -9.617 1.00 96.50 89 GLN A N 1
ATOM 730 C CA . GLN A 1 89 ? 1.349 -6.294 -9.328 1.00 96.50 89 GLN A CA 1
ATOM 731 C C . GLN A 1 89 ? -0.180 -6.441 -9.259 1.00 96.50 89 GLN A C 1
ATOM 733 O O . GLN A 1 89 ? -0.827 -5.878 -8.376 1.00 96.50 89 GLN A O 1
ATOM 738 N N . SER A 1 90 ? -0.748 -7.254 -10.146 1.00 96.56 90 SER A N 1
ATOM 739 C CA . SER A 1 90 ? -2.163 -7.623 -10.171 1.00 96.56 90 SER A CA 1
ATOM 740 C C . SER A 1 90 ? -2.574 -8.400 -8.916 1.00 96.56 90 SER A C 1
ATOM 742 O O . SER A 1 90 ? -3.611 -8.109 -8.323 1.00 96.56 90 SER A O 1
ATOM 744 N N . LEU A 1 91 ? -1.738 -9.334 -8.453 1.00 97.00 91 LEU A N 1
ATOM 745 C CA . LEU A 1 91 ? -1.961 -10.084 -7.214 1.00 97.00 91 LEU A CA 1
ATOM 746 C C . LEU A 1 91 ? -1.948 -9.171 -5.982 1.00 97.00 91 LEU A C 1
ATOM 748 O O . LEU A 1 91 ? -2.822 -9.291 -5.124 1.00 97.00 91 LEU A O 1
ATOM 752 N N . LEU A 1 92 ? -1.008 -8.221 -5.913 1.00 97.69 92 LEU A N 1
ATOM 753 C CA . LEU A 1 92 ? -0.994 -7.199 -4.863 1.00 97.69 92 LEU A CA 1
ATOM 754 C C . LEU A 1 92 ? -2.280 -6.357 -4.888 1.00 97.69 92 LEU A C 1
ATOM 756 O O . LEU A 1 92 ? -2.858 -6.083 -3.836 1.00 97.69 92 LEU A O 1
ATOM 760 N N . ASN A 1 93 ? -2.747 -5.988 -6.082 1.00 97.38 93 ASN A N 1
ATOM 761 C CA . ASN A 1 93 ? -3.959 -5.200 -6.269 1.00 97.38 93 ASN A CA 1
ATOM 762 C C . ASN A 1 93 ? -5.217 -5.932 -5.763 1.00 97.38 93 ASN A C 1
ATOM 764 O O . ASN A 1 93 ? -5.927 -5.405 -4.905 1.00 97.38 93 ASN A O 1
ATOM 768 N N . ILE A 1 94 ? -5.472 -7.167 -6.213 1.00 96.94 94 ILE A N 1
ATOM 769 C CA . ILE A 1 94 ? -6.641 -7.938 -5.752 1.00 96.94 94 ILE A CA 1
ATOM 770 C C . ILE A 1 94 ? -6.555 -8.292 -4.266 1.00 96.94 94 ILE A C 1
ATOM 772 O O . ILE A 1 94 ? -7.579 -8.309 -3.576 1.00 96.94 94 ILE A O 1
ATOM 776 N N . PHE A 1 95 ? -5.349 -8.526 -3.739 1.00 97.75 95 PHE A N 1
ATOM 777 C CA . PHE A 1 95 ? -5.141 -8.709 -2.306 1.00 97.75 95 PHE A CA 1
ATOM 778 C C . PHE A 1 95 ? -5.569 -7.462 -1.525 1.00 97.75 95 PHE A C 1
ATOM 780 O O . PHE A 1 95 ? -6.354 -7.572 -0.582 1.00 97.75 95 PHE A O 1
ATOM 787 N N . ALA A 1 96 ? -5.119 -6.278 -1.950 1.00 98.06 96 ALA A N 1
ATOM 788 C CA . ALA A 1 96 ? -5.463 -5.012 -1.317 1.00 98.06 96 ALA A CA 1
ATOM 789 C C . ALA A 1 96 ? -6.979 -4.758 -1.324 1.00 98.06 96 ALA A C 1
ATOM 791 O O . ALA A 1 96 ? -7.560 -4.456 -0.280 1.00 98.06 96 ALA A O 1
ATOM 792 N N . PHE A 1 97 ? -7.640 -4.975 -2.465 1.00 97.38 97 PHE A N 1
ATOM 793 C CA . PHE A 1 97 ? -9.097 -4.877 -2.580 1.00 97.38 97 PHE A CA 1
ATOM 794 C C . PHE A 1 97 ? -9.836 -5.868 -1.683 1.00 97.38 97 PHE A C 1
ATOM 796 O O . PHE A 1 97 ? -10.776 -5.489 -0.988 1.00 97.38 97 PHE A O 1
ATOM 803 N N . SER A 1 98 ? -9.411 -7.131 -1.666 1.00 97.25 98 SER A N 1
ATOM 804 C CA . SER A 1 98 ? -10.050 -8.183 -0.866 1.00 97.25 98 SER A CA 1
ATOM 805 C C . SER A 1 98 ? -9.900 -7.928 0.634 1.00 97.25 98 SER A C 1
ATOM 807 O O . SER A 1 98 ? -10.843 -8.135 1.410 1.00 97.25 98 SER A O 1
ATOM 809 N N . PHE A 1 99 ? -8.720 -7.462 1.048 1.00 97.81 99 PHE A N 1
ATOM 810 C CA . PHE A 1 99 ? -8.437 -7.125 2.435 1.00 97.81 99 PHE A CA 1
ATOM 811 C C . PHE A 1 99 ? -9.245 -5.900 2.873 1.00 97.81 99 PHE A C 1
ATOM 813 O O . PHE A 1 99 ? -9.966 -5.975 3.868 1.00 97.81 99 PHE A O 1
ATOM 820 N N . PHE A 1 100 ? -9.233 -4.826 2.079 1.00 98.06 100 PHE A N 1
ATOM 821 C CA . PHE A 1 100 ? -10.019 -3.624 2.349 1.00 98.06 100 PHE A CA 1
ATOM 822 C C . PHE A 1 100 ? -11.524 -3.905 2.364 1.00 98.06 100 PHE A C 1
ATOM 824 O O . PHE A 1 100 ? -12.200 -3.514 3.312 1.00 98.06 100 PHE A O 1
ATOM 831 N N . TYR A 1 101 ? -12.044 -4.677 1.406 1.00 97.38 101 TYR A N 1
ATOM 832 C CA . TYR A 1 101 ? -13.451 -5.086 1.369 1.00 97.38 101 TYR A CA 1
ATOM 833 C C . TYR A 1 101 ? -13.892 -5.819 2.643 1.00 97.38 101 TYR A C 1
ATOM 835 O O . TYR A 1 101 ? -14.961 -5.545 3.196 1.00 97.38 101 TYR A O 1
ATOM 843 N N . THR A 1 102 ? -13.059 -6.748 3.122 1.00 96.38 102 THR A N 1
ATOM 844 C CA . THR A 1 102 ? -13.350 -7.549 4.318 1.00 96.38 102 THR A CA 1
ATOM 845 C C . THR A 1 102 ? -13.521 -6.675 5.556 1.00 96.38 102 THR A C 1
ATOM 847 O O . THR A 1 102 ? -14.385 -6.954 6.387 1.00 96.38 102 THR A O 1
ATOM 850 N N . GLU A 1 103 ? -12.716 -5.624 5.680 1.00 97.25 103 GLU A N 1
ATOM 851 C CA . GLU A 1 103 ? -12.779 -4.702 6.812 1.00 97.25 103 GLU A CA 1
ATOM 852 C C . GLU A 1 103 ? -13.895 -3.660 6.632 1.00 97.25 103 GLU A C 1
ATOM 854 O O . GLU A 1 103 ? -14.648 -3.395 7.566 1.00 97.25 103 GLU A O 1
ATOM 859 N N . LEU A 1 104 ? -14.111 -3.174 5.408 1.00 96.31 104 LEU A N 1
ATOM 860 C CA . LEU A 1 104 ? -15.168 -2.217 5.075 1.00 96.31 104 LEU A CA 1
ATOM 861 C C . LEU A 1 104 ? -16.577 -2.770 5.361 1.00 96.31 104 LEU A C 1
ATOM 863 O O . LEU A 1 104 ? -17.452 -2.055 5.854 1.00 96.31 104 LEU A O 1
ATOM 867 N N . LYS A 1 105 ? -16.781 -4.075 5.135 1.00 95.50 105 LYS A N 1
ATOM 868 C CA . LYS A 1 105 ? -18.012 -4.803 5.493 1.00 95.50 105 LYS A CA 1
ATOM 869 C C . LYS A 1 105 ? -18.374 -4.740 6.976 1.00 95.50 105 LYS A C 1
ATOM 871 O O . LYS A 1 105 ? -19.541 -4.917 7.303 1.00 95.50 105 LYS A O 1
ATOM 876 N N . LYS A 1 106 ? -17.394 -4.552 7.862 1.00 94.38 106 LYS A N 1
ATOM 877 C CA . LYS A 1 106 ? -17.617 -4.496 9.315 1.00 94.38 106 LYS A CA 1
ATOM 878 C C . LYS A 1 106 ? -18.064 -3.109 9.775 1.00 94.38 106 LYS A C 1
ATOM 880 O O . LYS A 1 106 ? -18.614 -2.990 10.863 1.00 94.38 106 LYS A O 1
ATOM 885 N N . ILE A 1 107 ? -17.809 -2.080 8.966 1.00 93.62 107 ILE A N 1
ATOM 886 C CA . ILE A 1 107 ? -18.115 -0.682 9.288 1.00 93.62 107 ILE A CA 1
ATOM 887 C C . ILE A 1 107 ? -19.496 -0.292 8.772 1.00 93.62 107 ILE A C 1
ATOM 889 O O . ILE A 1 107 ? -20.262 0.361 9.477 1.00 93.62 107 ILE A O 1
ATOM 893 N N . PHE A 1 108 ? -19.831 -0.682 7.542 1.00 93.25 108 PHE A N 1
ATOM 894 C CA . PHE A 1 108 ? -21.131 -0.339 6.982 1.00 93.25 108 PHE A CA 1
ATOM 895 C C . PHE A 1 108 ? -22.251 -1.189 7.579 1.00 93.25 108 PHE A C 1
ATOM 897 O O . PHE A 1 108 ? -22.183 -2.414 7.587 1.00 93.25 108 PHE A O 1
ATOM 904 N N . ILE A 1 109 ? -23.342 -0.522 7.968 1.00 90.12 109 ILE A N 1
ATOM 905 C CA . ILE A 1 109 ? -24.587 -1.175 8.402 1.00 90.12 109 ILE A CA 1
ATOM 906 C C . ILE A 1 109 ? -25.131 -2.084 7.289 1.00 90.12 109 ILE A C 1
ATOM 908 O O . ILE A 1 109 ? -25.601 -3.189 7.553 1.00 90.12 109 ILE A O 1
ATOM 912 N N . ASN A 1 110 ? -25.058 -1.624 6.032 1.00 90.44 110 ASN A N 1
ATOM 913 C CA . ASN A 1 110 ? -25.429 -2.413 4.864 1.00 90.44 110 ASN A CA 1
ATOM 914 C C . ASN A 1 110 ? -24.169 -2.954 4.157 1.00 90.44 110 ASN A C 1
ATOM 916 O O . ASN A 1 110 ? -23.445 -2.179 3.528 1.00 90.44 110 ASN A O 1
ATOM 920 N N . PRO A 1 111 ? -23.917 -4.274 4.176 1.00 88.25 111 PRO A N 1
ATOM 921 C CA . PRO A 1 111 ? -22.738 -4.862 3.538 1.00 88.25 111 PRO A CA 1
ATOM 922 C C . PRO A 1 111 ? -22.709 -4.706 2.007 1.00 88.25 111 PRO A C 1
ATOM 924 O O . PRO A 1 111 ? -21.643 -4.809 1.399 1.00 88.25 111 PRO A O 1
ATOM 927 N N . LEU A 1 112 ? -23.844 -4.401 1.368 1.00 92.44 112 LEU A N 1
ATOM 928 C CA . LEU A 1 112 ? -23.876 -4.053 -0.056 1.00 92.44 112 LEU A CA 1
ATOM 929 C C . LEU A 1 112 ? -23.210 -2.709 -0.333 1.00 92.44 112 LEU A C 1
ATOM 931 O O . LEU A 1 112 ? -22.616 -2.546 -1.392 1.00 92.44 112 LEU A O 1
ATOM 935 N N . THR A 1 113 ? -23.250 -1.768 0.614 1.00 94.50 113 THR A N 1
ATOM 936 C CA . THR A 1 113 ? -22.545 -0.488 0.482 1.00 94.50 113 THR A CA 1
ATOM 937 C C . THR A 1 113 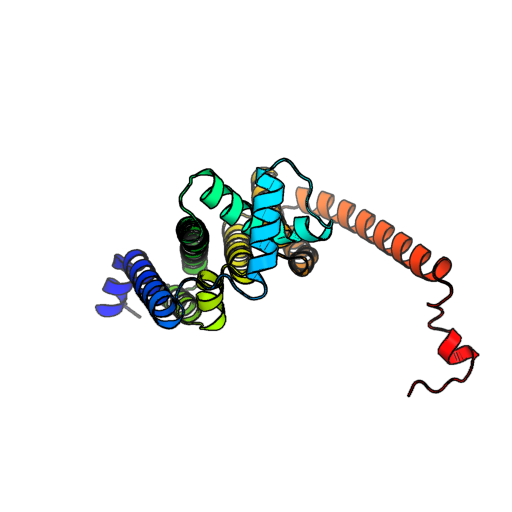? -21.043 -0.720 0.349 1.00 94.50 113 THR A C 1
ATOM 939 O O . THR A 1 113 ? -20.413 -0.143 -0.533 1.00 94.50 113 THR A O 1
ATOM 942 N N . ALA A 1 114 ? -20.480 -1.638 1.144 1.00 94.69 114 ALA A N 1
ATOM 943 C CA . ALA A 1 114 ? -19.083 -2.039 1.002 1.00 94.69 114 ALA A CA 1
ATOM 944 C C . ALA A 1 114 ? -18.811 -2.662 -0.378 1.00 94.69 114 ALA A C 1
ATOM 946 O O . ALA A 1 114 ? -17.792 -2.362 -0.993 1.00 94.69 114 ALA A O 1
ATOM 947 N N . PHE A 1 115 ? -19.720 -3.508 -0.881 1.00 95.00 115 PHE A N 1
ATOM 948 C CA . PHE A 1 115 ? -19.553 -4.150 -2.188 1.00 95.00 115 PHE A CA 1
ATOM 949 C C . PHE A 1 115 ? -19.551 -3.120 -3.319 1.00 95.00 115 PHE A C 1
ATOM 951 O O . PHE A 1 115 ? -18.628 -3.111 -4.128 1.00 95.00 115 PHE A O 1
ATOM 958 N N . PHE A 1 116 ? -20.535 -2.219 -3.349 1.00 94.56 116 PHE A N 1
ATOM 959 C CA . PHE A 1 116 ? -20.628 -1.191 -4.383 1.00 94.56 116 PHE A CA 1
ATOM 960 C C . PHE A 1 116 ? -19.486 -0.175 -4.310 1.00 94.56 116 PHE A C 1
ATOM 962 O O . PHE A 1 116 ? -18.998 0.239 -5.356 1.00 94.56 116 PHE A O 1
ATOM 969 N N . ALA A 1 117 ? -18.999 0.173 -3.113 1.00 95.06 117 ALA A N 1
ATOM 970 C CA . ALA A 1 117 ? -17.818 1.023 -2.966 1.00 95.06 117 ALA A CA 1
ATOM 971 C C . ALA A 1 117 ? -16.572 0.382 -3.603 1.00 95.06 117 ALA A C 1
ATOM 973 O O . ALA A 1 117 ? -15.838 1.038 -4.341 1.00 95.06 117 ALA A O 1
ATOM 974 N N . ILE A 1 118 ? -16.355 -0.916 -3.369 1.00 95.38 118 ILE A N 1
ATOM 975 C CA . ILE A 1 118 ? -15.231 -1.645 -3.968 1.00 95.38 118 ILE A CA 1
ATOM 976 C C . ILE A 1 118 ? -15.428 -1.848 -5.469 1.00 95.38 118 ILE A C 1
ATOM 978 O O . ILE A 1 118 ? -14.488 -1.640 -6.230 1.00 95.38 118 ILE A O 1
ATOM 982 N N . ALA A 1 119 ? -16.635 -2.204 -5.910 1.00 93.00 119 ALA A N 1
ATOM 983 C CA . ALA A 1 119 ? -16.947 -2.347 -7.328 1.00 93.00 119 ALA A CA 1
ATOM 984 C C . ALA A 1 119 ? -16.708 -1.031 -8.085 1.00 93.00 119 ALA A C 1
ATOM 986 O O . ALA A 1 119 ? -16.106 -1.043 -9.152 1.00 93.00 119 ALA A O 1
ATOM 987 N N . TYR A 1 120 ? -17.095 0.107 -7.503 1.00 93.81 120 TYR A N 1
ATOM 988 C CA . TYR A 1 120 ? -16.809 1.426 -8.061 1.00 93.81 120 TYR A CA 1
ATOM 989 C C . TYR A 1 120 ? -15.300 1.677 -8.202 1.00 93.81 120 TYR A C 1
ATOM 991 O O . TYR A 1 120 ? -14.841 2.055 -9.276 1.00 93.81 120 TYR A O 1
ATOM 999 N N . LEU A 1 121 ? -14.506 1.395 -7.162 1.00 93.62 121 LEU A N 1
ATOM 1000 C CA . LEU A 1 121 ? -13.045 1.528 -7.226 1.00 93.62 121 LEU A CA 1
ATOM 1001 C C . LEU A 1 121 ? -12.395 0.563 -8.237 1.00 93.62 121 LEU A C 1
ATOM 1003 O O . LEU A 1 121 ? -11.402 0.916 -8.869 1.00 93.62 121 LEU A O 1
ATOM 1007 N N . LEU A 1 122 ? -12.948 -0.641 -8.417 1.00 92.00 122 LEU A N 1
ATOM 1008 C CA . LEU A 1 122 ? -12.497 -1.614 -9.423 1.00 92.00 122 LEU A CA 1
ATOM 1009 C C . LEU A 1 122 ? -12.813 -1.187 -10.859 1.00 92.00 122 LEU A C 1
ATOM 1011 O O . LEU A 1 122 ? -12.131 -1.619 -11.785 1.00 92.00 122 LEU A O 1
ATOM 1015 N N . LEU A 1 123 ? -13.841 -0.363 -11.049 1.00 88.44 123 LEU A N 1
ATOM 1016 C CA . LEU A 1 123 ? -14.215 0.207 -12.342 1.00 88.44 123 LEU A CA 1
ATOM 1017 C C . LEU A 1 123 ? -13.568 1.579 -12.582 1.00 88.44 123 LEU A C 1
ATOM 1019 O O . LEU A 1 123 ? -13.652 2.111 -13.688 1.00 88.44 123 LEU A O 1
ATOM 1023 N N . PHE A 1 124 ? -12.904 2.150 -11.572 1.00 91.38 124 PHE A N 1
ATOM 1024 C CA . PHE A 1 124 ? -12.251 3.445 -11.686 1.00 91.38 124 PHE A CA 1
ATOM 1025 C C . PHE A 1 124 ? -11.023 3.366 -12.597 1.00 91.38 124 PHE A C 1
ATOM 1027 O O . PHE A 1 124 ? -9.984 2.790 -12.260 1.00 91.38 124 PHE A O 1
ATOM 1034 N N . TRP A 1 125 ? -11.166 3.989 -13.762 1.00 88.38 125 TRP A N 1
ATOM 1035 C CA . TRP A 1 125 ? -10.247 3.866 -14.883 1.00 88.38 125 TRP A CA 1
ATOM 1036 C C . TRP A 1 125 ? -8.775 4.161 -14.588 1.00 88.38 125 TRP A C 1
ATOM 1038 O O . TRP A 1 125 ? -7.922 3.325 -14.919 1.00 88.38 125 TRP A O 1
ATOM 1048 N N . PRO A 1 126 ? -8.434 5.300 -13.955 1.00 89.81 126 PRO A N 1
ATOM 1049 C CA . PRO A 1 126 ? -7.039 5.607 -13.681 1.00 89.81 126 PRO A CA 1
ATOM 1050 C C . PRO A 1 126 ? -6.372 4.507 -12.857 1.00 89.81 126 PRO A C 1
ATOM 1052 O O . PRO A 1 126 ? -5.265 4.090 -13.174 1.00 89.81 126 PRO A O 1
ATOM 1055 N N . TYR A 1 127 ? -7.079 3.949 -11.870 1.00 89.50 127 TYR A N 1
ATOM 1056 C CA . TYR A 1 127 ? -6.475 2.976 -10.969 1.00 89.50 127 TYR A CA 1
ATOM 1057 C C . TYR A 1 127 ? -6.123 1.659 -11.665 1.00 89.50 127 TYR A C 1
ATOM 1059 O O . TYR A 1 127 ? -5.027 1.131 -11.486 1.00 89.50 127 TYR A O 1
ATOM 1067 N N . GLN A 1 128 ? -7.031 1.144 -12.489 1.00 90.31 128 GLN A N 1
ATOM 1068 C CA . GLN A 1 128 ? -6.825 -0.141 -13.153 1.00 90.31 128 GLN A CA 1
ATOM 1069 C C . GLN A 1 128 ? -5.829 -0.051 -14.309 1.00 90.31 128 GLN A C 1
ATOM 1071 O O . GLN A 1 128 ? -5.040 -0.974 -14.512 1.00 90.31 128 GLN A O 1
ATOM 1076 N N . SER A 1 129 ? -5.794 1.078 -15.026 1.00 92.88 129 SER A N 1
ATOM 1077 C CA . SER A 1 129 ? -4.796 1.277 -16.082 1.00 92.88 129 SER A CA 1
ATOM 1078 C C . SER A 1 129 ? -3.369 1.282 -15.518 1.00 92.88 129 SER A C 1
ATOM 1080 O O . SER A 1 129 ? -2.495 0.631 -16.084 1.00 92.88 129 SER A O 1
ATOM 1082 N N . TRP A 1 130 ? -3.122 1.868 -14.340 1.00 94.31 130 TRP A N 1
ATOM 1083 C CA . TRP A 1 130 ? -1.791 1.841 -13.713 1.00 94.31 130 TRP A CA 1
ATOM 1084 C C . TRP A 1 130 ? -1.261 0.435 -13.409 1.00 94.31 130 TRP A C 1
ATOM 1086 O O . TRP A 1 130 ? -0.043 0.238 -13.393 1.00 94.31 130 TRP A O 1
ATOM 1096 N N . VAL A 1 131 ? -2.144 -0.550 -13.196 1.00 92.75 131 VAL A N 1
ATOM 1097 C CA . VAL A 1 131 ? -1.741 -1.953 -13.000 1.00 92.75 131 VAL A CA 1
ATOM 1098 C C . VAL A 1 131 ? -1.032 -2.470 -14.253 1.00 92.75 131 VAL A C 1
ATOM 1100 O O . VAL A 1 131 ? 0.032 -3.078 -14.158 1.00 92.75 131 VAL A O 1
ATOM 1103 N N . VAL A 1 132 ? -1.603 -2.175 -15.420 1.00 92.94 132 VAL A N 1
ATOM 1104 C CA . VAL A 1 132 ? -1.137 -2.633 -16.733 1.00 92.94 132 VAL A CA 1
ATOM 1105 C C . VAL A 1 132 ? 0.079 -1.838 -17.231 1.00 92.94 132 VAL A C 1
ATOM 1107 O O . VAL A 1 132 ? 0.917 -2.374 -17.956 1.00 92.94 132 VAL A O 1
ATOM 1110 N N . PHE A 1 133 ? 0.219 -0.585 -16.796 1.00 93.44 133 PHE A N 1
ATOM 1111 C CA . PHE A 1 133 ? 1.334 0.293 -17.164 1.00 93.44 133 PHE A CA 1
ATOM 1112 C C . PHE A 1 133 ? 2.585 0.093 -16.295 1.00 93.44 133 PHE A C 1
ATOM 1114 O O . PHE A 1 133 ? 3.578 0.785 -16.493 1.00 93.44 133 PHE A O 1
ATOM 1121 N N . LEU A 1 134 ? 2.558 -0.827 -15.318 1.00 93.06 134 LEU A N 1
ATOM 1122 C CA . LEU A 1 134 ? 3.658 -1.045 -14.361 1.00 93.06 134 LEU A CA 1
ATOM 1123 C C . LEU A 1 134 ? 4.094 0.254 -13.653 1.00 93.06 134 LEU A C 1
ATOM 1125 O O . LEU A 1 134 ? 5.274 0.483 -13.379 1.00 93.06 134 LEU A O 1
ATOM 1129 N N . PHE A 1 135 ? 3.119 1.121 -13.379 1.00 94.81 135 PHE A N 1
ATOM 1130 C CA . PHE A 1 135 ? 3.324 2.405 -12.721 1.00 94.81 135 PHE A CA 1
ATOM 1131 C C . PHE A 1 135 ? 3.314 2.258 -11.199 1.00 94.81 135 PHE A C 1
ATOM 1133 O O . PHE A 1 135 ? 2.600 1.420 -10.637 1.00 94.81 135 PHE A O 1
ATOM 1140 N N . THR A 1 136 ? 4.079 3.116 -10.519 1.00 96.31 136 THR A N 1
ATOM 1141 C CA . THR A 1 136 ? 4.199 3.082 -9.049 1.00 96.31 136 THR A CA 1
ATOM 1142 C C . THR A 1 136 ? 2.903 3.427 -8.333 1.00 96.31 136 THR A C 1
ATOM 1144 O O . THR A 1 136 ? 2.664 2.966 -7.218 1.00 96.31 136 THR A O 1
ATOM 1147 N N . GLU A 1 137 ? 2.028 4.172 -9.000 1.00 96.19 137 GLU A N 1
ATOM 1148 C CA . GLU A 1 137 ? 0.663 4.476 -8.605 1.00 96.19 137 GLU A CA 1
ATOM 1149 C C . GLU A 1 137 ? -0.108 3.212 -8.216 1.00 96.19 137 GLU A C 1
ATOM 1151 O O . GLU A 1 137 ? -0.756 3.187 -7.173 1.00 96.19 137 GLU A O 1
ATOM 1156 N N . SER A 1 138 ? -0.009 2.137 -9.002 1.00 95.69 138 SER A N 1
ATOM 1157 C CA . SER A 1 138 ? -0.739 0.897 -8.722 1.00 95.69 138 SER A CA 1
ATOM 1158 C C . SER A 1 138 ? -0.328 0.286 -7.379 1.00 95.69 138 SER A C 1
ATOM 1160 O O . SER A 1 138 ? -1.184 -0.046 -6.549 1.00 95.69 138 SER A O 1
ATOM 1162 N N . ALA A 1 139 ? 0.982 0.174 -7.134 1.00 97.31 139 ALA A N 1
ATOM 1163 C CA . ALA A 1 139 ? 1.513 -0.326 -5.869 1.00 97.31 139 ALA A CA 1
ATOM 1164 C C . ALA A 1 139 ? 1.161 0.612 -4.704 1.00 97.31 139 ALA A C 1
ATOM 1166 O O . ALA A 1 139 ? 0.737 0.149 -3.648 1.00 97.31 139 ALA A O 1
ATOM 1167 N N . PHE A 1 140 ? 1.255 1.925 -4.921 1.00 97.88 140 PHE A N 1
ATOM 1168 C CA . PHE A 1 140 ? 0.941 2.950 -3.929 1.00 97.88 140 PHE A CA 1
ATOM 1169 C C . PHE A 1 140 ? -0.513 2.909 -3.466 1.00 97.88 140 PHE A C 1
ATOM 1171 O O . PHE A 1 140 ? -0.772 2.817 -2.269 1.00 97.88 140 PHE A O 1
ATOM 1178 N N . PHE A 1 141 ? -1.470 2.905 -4.395 1.00 97.62 141 PHE A N 1
ATOM 1179 C CA . PHE A 1 141 ? -2.888 2.808 -4.050 1.00 97.62 141 PHE A CA 1
ATOM 1180 C C . PHE A 1 141 ? -3.222 1.466 -3.398 1.00 97.62 141 PHE A C 1
ATOM 1182 O O . PHE A 1 141 ? -3.978 1.429 -2.430 1.00 97.62 141 PHE A O 1
ATOM 1189 N N . SER A 1 142 ? -2.603 0.371 -3.850 1.00 98.12 142 SER A N 1
ATOM 1190 C CA . SER A 1 142 ? -2.768 -0.935 -3.201 1.00 98.12 142 SER A CA 1
ATOM 1191 C C . SER A 1 142 ? -2.244 -0.908 -1.756 1.00 98.12 142 SER A C 1
ATOM 1193 O O . SER A 1 142 ? -2.920 -1.386 -0.847 1.00 98.12 142 SER A O 1
ATOM 1195 N N . ALA A 1 143 ? -1.096 -0.271 -1.507 1.00 98.50 143 ALA A N 1
ATOM 1196 C CA . ALA A 1 143 ? -0.561 -0.074 -0.162 1.00 98.50 143 ALA A CA 1
ATOM 1197 C C . ALA A 1 143 ? -1.463 0.826 0.703 1.00 98.50 143 ALA A C 1
ATOM 1199 O O . ALA A 1 143 ? -1.655 0.523 1.878 1.00 98.50 143 ALA A O 1
ATOM 1200 N N . ILE A 1 144 ? -2.074 1.879 0.139 1.00 98.50 144 ILE A N 1
ATOM 1201 C CA . ILE A 1 144 ? -3.048 2.726 0.854 1.00 98.50 144 ILE A CA 1
ATOM 1202 C C . ILE A 1 144 ? -4.255 1.894 1.292 1.00 98.50 144 ILE A C 1
ATOM 1204 O O . ILE A 1 144 ? -4.652 1.962 2.452 1.00 98.50 144 ILE A O 1
ATOM 1208 N N . LEU A 1 145 ? -4.821 1.076 0.400 1.00 98.38 145 LEU A N 1
ATOM 1209 C CA . LEU A 1 145 ? -5.946 0.202 0.744 1.00 98.38 145 LEU A CA 1
ATOM 1210 C C . LEU A 1 145 ? -5.570 -0.792 1.855 1.00 98.38 145 LEU A C 1
ATOM 1212 O O . LEU A 1 145 ? -6.360 -1.008 2.774 1.00 98.38 145 LEU A O 1
ATOM 1216 N N . ILE A 1 146 ? -4.353 -1.348 1.814 1.00 98.69 146 ILE A N 1
ATOM 1217 C CA . ILE A 1 146 ? -3.822 -2.220 2.873 1.00 98.69 146 ILE A CA 1
ATOM 1218 C C . ILE A 1 146 ? -3.667 -1.456 4.193 1.00 98.69 146 ILE A C 1
ATOM 1220 O O . ILE A 1 146 ? -4.062 -1.979 5.234 1.00 98.69 146 ILE A O 1
ATOM 1224 N N . LEU A 1 147 ? -3.133 -0.231 4.171 1.00 98.69 147 LEU A N 1
ATOM 1225 C CA . LEU A 1 147 ? -2.983 0.617 5.355 1.00 98.69 147 LEU A CA 1
ATOM 1226 C C . LEU A 1 147 ? -4.343 0.925 5.988 1.00 98.69 147 LEU A C 1
ATOM 1228 O O . LEU A 1 147 ? -4.528 0.691 7.181 1.00 98.69 147 LEU A O 1
ATOM 1232 N N . LEU A 1 148 ? -5.313 1.377 5.190 1.00 98.25 148 LEU A N 1
ATOM 1233 C CA . LEU A 1 148 ? -6.667 1.656 5.669 1.00 98.25 148 LEU A CA 1
ATOM 1234 C C . LEU A 1 148 ? -7.313 0.394 6.251 1.00 98.25 148 LEU A C 1
ATOM 1236 O O . LEU A 1 148 ? -7.870 0.433 7.346 1.00 98.25 148 LEU A O 1
ATOM 1240 N N . ALA A 1 149 ? -7.188 -0.749 5.571 1.00 98.25 149 ALA A N 1
ATOM 1241 C CA . ALA A 1 149 ? -7.664 -2.034 6.075 1.00 98.25 149 ALA A CA 1
ATOM 1242 C C . ALA A 1 149 ? -7.005 -2.421 7.408 1.00 98.25 149 ALA A C 1
ATOM 1244 O O . ALA A 1 149 ? -7.692 -2.834 8.342 1.00 98.25 149 ALA A O 1
ATOM 1245 N N . ALA A 1 150 ? -5.689 -2.238 7.534 1.00 98.25 150 ALA A N 1
ATOM 1246 C CA . ALA A 1 150 ? -4.956 -2.509 8.763 1.00 98.25 150 ALA A CA 1
ATOM 1247 C C . ALA A 1 150 ? -5.421 -1.607 9.918 1.00 98.25 150 ALA A C 1
ATOM 1249 O O . ALA A 1 150 ? -5.646 -2.116 11.013 1.00 98.25 150 ALA A O 1
ATOM 1250 N N . MET A 1 151 ? -5.637 -0.310 9.674 1.00 97.38 151 MET A N 1
ATOM 1251 C CA . MET A 1 151 ? -6.150 0.638 10.676 1.00 97.38 151 MET A CA 1
ATOM 1252 C C . MET A 1 151 ? -7.588 0.319 11.113 1.00 97.38 151 MET A C 1
ATOM 1254 O O . MET A 1 151 ? -7.950 0.533 12.268 1.00 97.38 151 MET A O 1
ATOM 1258 N N . MET A 1 152 ? -8.425 -0.206 10.214 1.00 96.31 1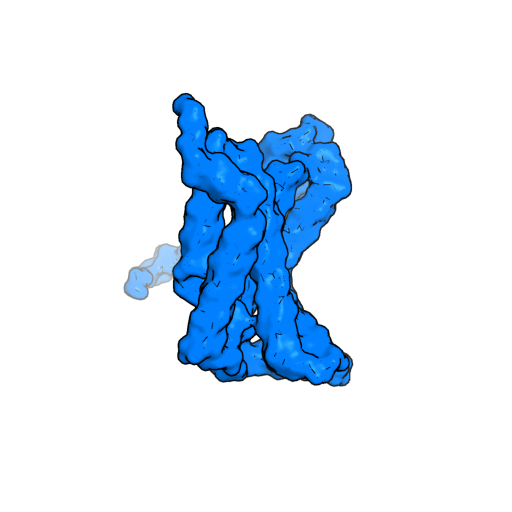52 MET A N 1
ATOM 1259 C CA . MET A 1 152 ? -9.783 -0.643 10.564 1.00 96.31 152 MET A CA 1
ATOM 1260 C C . MET A 1 152 ? -9.775 -1.949 11.369 1.00 96.31 152 MET A C 1
ATOM 1262 O O . MET A 1 152 ? -10.579 -2.123 12.284 1.00 96.31 152 MET A O 1
ATOM 1266 N N . ARG A 1 153 ? -8.864 -2.870 11.034 1.00 96.69 153 ARG A N 1
ATOM 1267 C CA . ARG A 1 153 ? -8.792 -4.205 11.637 1.00 96.69 153 ARG A CA 1
ATOM 1268 C C . ARG A 1 153 ? -8.117 -4.220 13.001 1.00 96.69 153 ARG A C 1
ATOM 1270 O O . ARG A 1 153 ? -8.551 -4.948 13.893 1.00 96.69 153 ARG A O 1
ATOM 1277 N N . TYR A 1 154 ? -7.015 -3.491 13.132 1.00 95.94 154 TYR A N 1
ATOM 1278 C CA . TYR A 1 154 ? -6.129 -3.553 14.284 1.00 95.94 154 TYR A CA 1
ATOM 1279 C C . TYR A 1 154 ? -6.198 -2.240 15.044 1.00 95.94 154 TYR A C 1
ATOM 1281 O O . TYR A 1 154 ? -5.911 -1.184 14.493 1.00 95.94 154 TYR A O 1
ATOM 1289 N N . LYS A 1 155 ? -6.545 -2.305 16.330 1.00 93.62 155 LYS A N 1
ATOM 1290 C CA . LYS A 1 155 ? -6.415 -1.152 17.222 1.00 93.62 155 LYS A CA 1
ATOM 1291 C C . LYS A 1 155 ? -4.968 -1.057 17.714 1.00 93.62 155 LYS A C 1
ATOM 1293 O O . LYS A 1 155 ? -4.354 -2.096 17.957 1.00 93.62 155 LYS A O 1
ATOM 1298 N N . PRO A 1 156 ? -4.408 0.146 17.907 1.00 93.50 156 PRO A N 1
ATOM 1299 C CA . PRO A 1 156 ? -3.046 0.335 18.406 1.00 93.50 156 PRO A CA 1
ATOM 1300 C C . PRO A 1 156 ? -2.980 0.143 19.935 1.00 93.50 156 PRO A C 1
ATOM 1302 O O . PRO A 1 156 ? -2.594 1.029 20.690 1.00 93.50 156 PRO A O 1
ATOM 1305 N N . ASP A 1 157 ? -3.420 -1.021 20.407 1.00 92.81 157 ASP A N 1
ATOM 1306 C CA . ASP A 1 157 ? -3.448 -1.423 21.818 1.00 92.81 157 ASP A CA 1
ATOM 1307 C C . ASP A 1 157 ? -2.238 -2.278 22.228 1.00 92.81 157 ASP A C 1
ATOM 1309 O O . ASP A 1 157 ? -1.924 -2.399 23.414 1.00 92.81 157 ASP A O 1
ATOM 1313 N N . SER A 1 158 ? -1.522 -2.830 21.251 1.00 93.94 158 SER A N 1
ATOM 1314 C CA . SER A 1 158 ? -0.375 -3.713 21.430 1.00 93.94 158 SER A CA 1
ATOM 1315 C C . SER A 1 158 ? 0.750 -3.352 20.463 1.00 93.94 158 SER A C 1
ATOM 1317 O O . SER A 1 158 ? 0.502 -2.882 19.349 1.00 93.94 158 SER A O 1
ATOM 1319 N N . LEU A 1 159 ? 1.998 -3.633 20.860 1.00 93.19 159 LEU A N 1
ATOM 1320 C CA . LEU A 1 159 ? 3.175 -3.400 20.016 1.00 93.19 159 LEU A CA 1
ATOM 1321 C C . LEU A 1 159 ? 3.044 -4.121 18.669 1.00 93.19 159 LEU A C 1
ATOM 1323 O O . LEU A 1 159 ? 3.362 -3.549 17.636 1.00 93.19 159 LEU A O 1
ATOM 1327 N N . LYS A 1 160 ? 2.505 -5.347 18.666 1.00 97.06 160 LYS A N 1
ATOM 1328 C CA . LYS A 1 160 ? 2.241 -6.109 17.440 1.00 97.06 160 LYS A CA 1
ATOM 1329 C C . LYS A 1 160 ? 1.339 -5.336 16.474 1.00 97.06 160 LYS A C 1
ATOM 1331 O O . LYS A 1 160 ? 1.677 -5.218 15.302 1.00 97.06 160 LYS A O 1
ATOM 1336 N N . ASN A 1 161 ? 0.214 -4.806 16.954 1.00 96.81 161 ASN A N 1
ATOM 1337 C CA . ASN A 1 161 ? -0.729 -4.072 16.109 1.00 96.81 161 ASN A CA 1
ATOM 1338 C C . ASN A 1 161 ? -0.132 -2.752 15.608 1.00 96.81 161 ASN A C 1
ATOM 1340 O O . ASN A 1 161 ? -0.280 -2.425 14.432 1.00 96.81 161 ASN A O 1
ATOM 1344 N N . ILE A 1 162 ? 0.601 -2.040 16.470 1.00 95.38 162 ILE A N 1
ATOM 1345 C CA . ILE A 1 162 ? 1.345 -0.833 16.087 1.00 95.38 162 ILE A CA 1
ATOM 1346 C C . ILE A 1 162 ? 2.358 -1.167 14.988 1.00 95.38 162 ILE A C 1
ATOM 1348 O O . ILE A 1 162 ? 2.376 -0.493 13.965 1.00 95.38 162 ILE A O 1
ATOM 1352 N N . LEU A 1 163 ? 3.146 -2.235 15.142 1.00 96.94 163 LEU A N 1
ATOM 1353 C CA . LEU A 1 163 ? 4.121 -2.665 14.137 1.00 96.94 163 LEU A CA 1
ATOM 1354 C C . LEU A 1 163 ? 3.460 -3.062 12.815 1.00 96.94 163 LEU A C 1
ATOM 1356 O O . LEU A 1 163 ? 3.982 -2.709 11.764 1.00 96.94 163 LEU A O 1
ATOM 1360 N N . ILE A 1 164 ? 2.308 -3.740 12.840 1.00 98.06 164 ILE A N 1
ATOM 1361 C CA . ILE A 1 164 ? 1.567 -4.090 11.617 1.00 98.06 164 ILE A CA 1
ATOM 1362 C C . ILE A 1 164 ? 1.120 -2.826 10.868 1.00 98.06 164 ILE A C 1
ATOM 1364 O O . ILE A 1 164 ? 1.310 -2.737 9.655 1.00 98.06 164 ILE A O 1
ATOM 1368 N N . ILE A 1 165 ? 0.551 -1.841 11.570 1.00 98.25 165 ILE A N 1
ATOM 1369 C CA . ILE A 1 165 ? 0.086 -0.592 10.948 1.00 98.25 165 ILE A CA 1
ATOM 1370 C C . ILE A 1 165 ? 1.275 0.245 10.465 1.00 98.25 165 ILE A C 1
ATOM 1372 O O . ILE A 1 165 ? 1.254 0.743 9.343 1.00 98.25 165 ILE A O 1
ATOM 1376 N N . SER A 1 166 ? 2.338 0.345 11.265 1.00 97.62 166 SER A N 1
ATOM 1377 C CA . SER A 1 166 ? 3.577 1.032 10.889 1.00 97.62 166 SER A CA 1
ATOM 1378 C C . SER A 1 166 ? 4.254 0.375 9.688 1.00 97.62 166 SER A C 1
ATOM 1380 O O . SER A 1 166 ? 4.770 1.076 8.823 1.00 97.62 166 SER A O 1
ATOM 1382 N N . PHE A 1 167 ? 4.217 -0.955 9.582 1.00 98.25 167 PHE A N 1
ATOM 1383 C CA . PHE A 1 167 ? 4.713 -1.667 8.408 1.00 98.25 167 PHE A CA 1
ATOM 1384 C C . PHE A 1 167 ? 3.858 -1.371 7.171 1.00 98.25 167 PHE A C 1
ATOM 1386 O O . PHE A 1 167 ? 4.404 -1.090 6.109 1.00 98.25 167 PHE A O 1
ATOM 1393 N N . ALA A 1 168 ? 2.528 -1.348 7.299 1.00 98.44 168 ALA A N 1
ATOM 1394 C CA . ALA A 1 168 ? 1.654 -0.946 6.197 1.00 98.44 168 ALA A CA 1
ATOM 1395 C C . ALA A 1 168 ? 1.901 0.514 5.763 1.00 98.44 168 ALA A C 1
ATOM 1397 O O . ALA A 1 168 ? 1.926 0.801 4.569 1.00 98.44 168 ALA A O 1
ATOM 1398 N N . LEU A 1 169 ? 2.156 1.426 6.707 1.00 98.38 169 LEU A N 1
ATOM 1399 C CA . LEU A 1 169 ? 2.551 2.807 6.415 1.00 98.38 169 LEU A CA 1
ATOM 1400 C C . LEU A 1 169 ? 3.913 2.866 5.713 1.00 98.38 169 LEU A C 1
ATOM 1402 O O . LEU A 1 169 ? 4.066 3.600 4.739 1.00 98.38 169 LEU A O 1
ATOM 1406 N N . LEU A 1 170 ? 4.884 2.064 6.158 1.00 97.75 170 LEU A N 1
ATOM 1407 C CA . LEU A 1 170 ? 6.176 1.956 5.491 1.00 97.75 170 LEU A CA 1
ATOM 1408 C C . LEU A 1 170 ? 5.995 1.518 4.036 1.00 97.75 170 LEU A C 1
ATOM 1410 O O . LEU A 1 170 ? 6.567 2.158 3.161 1.00 97.75 170 LEU A O 1
ATOM 1414 N N . LEU A 1 171 ? 5.148 0.514 3.764 1.00 97.94 171 LEU A N 1
ATOM 1415 C CA . LEU A 1 171 ? 4.818 0.089 2.397 1.00 97.94 171 LEU A CA 1
ATOM 1416 C C . LEU A 1 171 ? 4.269 1.242 1.545 1.00 97.94 171 LEU A C 1
ATOM 1418 O O . LEU A 1 171 ? 4.634 1.359 0.378 1.00 97.94 171 LEU A O 1
ATOM 1422 N N . VAL A 1 172 ? 3.427 2.114 2.109 1.00 98.31 172 VAL A N 1
ATOM 1423 C CA . VAL A 1 172 ? 2.913 3.307 1.413 1.00 98.31 172 VAL A CA 1
ATOM 1424 C C . VAL A 1 172 ? 4.052 4.281 1.080 1.00 98.31 172 VAL A C 1
ATOM 1426 O O . VAL A 1 172 ? 4.162 4.716 -0.066 1.00 98.31 172 VAL A O 1
ATOM 1429 N N . ILE A 1 173 ? 4.937 4.568 2.040 1.00 97.19 173 ILE A N 1
ATOM 1430 C CA . ILE A 1 173 ? 6.078 5.489 1.879 1.00 97.19 173 ILE A CA 1
ATOM 1431 C C . ILE A 1 173 ? 7.084 4.977 0.843 1.00 97.19 173 ILE A C 1
ATOM 1433 O O . ILE A 1 173 ? 7.534 5.737 -0.011 1.00 97.19 173 ILE A O 1
ATOM 1437 N N . ILE A 1 174 ? 7.438 3.691 0.887 1.00 97.06 174 ILE A N 1
ATOM 1438 C CA . ILE A 1 174 ? 8.420 3.119 -0.048 1.00 97.06 174 ILE A CA 1
ATOM 1439 C C . ILE A 1 174 ? 7.830 2.840 -1.438 1.00 97.06 174 ILE A C 1
ATOM 1441 O O . ILE A 1 174 ? 8.566 2.549 -2.380 1.00 97.06 174 ILE A O 1
ATOM 1445 N N . SER A 1 175 ? 6.501 2.915 -1.577 1.00 97.06 175 SER A N 1
ATOM 1446 C CA . SER A 1 175 ? 5.839 2.812 -2.877 1.00 97.06 175 SER A CA 1
ATOM 1447 C C . SER A 1 175 ? 5.876 4.135 -3.640 1.00 97.06 175 SER A C 1
ATOM 1449 O O . SER A 1 175 ? 6.055 4.082 -4.857 1.00 97.06 175 SER A O 1
ATOM 1451 N N . ARG A 1 176 ? 5.712 5.285 -2.952 1.00 95.69 176 ARG A N 1
ATOM 1452 C CA . ARG A 1 176 ? 5.906 6.649 -3.498 1.00 95.69 176 ARG A CA 1
ATOM 1453 C C . ARG A 1 176 ? 6.288 7.671 -2.414 1.00 95.69 176 ARG A C 1
ATOM 1455 O O . ARG A 1 176 ? 5.740 7.599 -1.315 1.00 95.69 176 ARG A O 1
ATOM 1462 N N . PRO A 1 177 ? 7.053 8.736 -2.750 1.00 92.25 177 PRO A N 1
ATOM 1463 C CA . PRO A 1 177 ? 7.406 9.806 -1.807 1.00 92.25 177 PRO A CA 1
ATOM 1464 C C . PRO A 1 177 ? 6.202 10.477 -1.133 1.00 92.25 177 PRO A C 1
ATOM 1466 O O . PRO A 1 177 ? 6.256 10.797 0.051 1.00 92.25 177 PRO A O 1
ATOM 1469 N N . LEU A 1 178 ? 5.088 10.638 -1.862 1.00 92.81 178 LEU A N 1
ATOM 1470 C CA . LEU A 1 178 ? 3.845 11.212 -1.326 1.00 92.81 178 LEU A CA 1
ATOM 1471 C C . LEU A 1 178 ? 3.252 10.396 -0.169 1.00 92.81 178 LEU A C 1
ATOM 1473 O O . LEU A 1 178 ? 2.443 10.917 0.593 1.00 92.81 178 LEU A O 1
ATOM 1477 N N . GLY A 1 179 ? 3.673 9.142 0.012 1.00 92.88 179 GLY A N 1
ATOM 1478 C CA . GLY A 1 179 ? 3.288 8.330 1.159 1.00 92.88 179 GLY A CA 1
ATOM 1479 C C . GLY A 1 179 ? 3.686 8.930 2.505 1.00 92.88 179 GLY A C 1
ATOM 1480 O O . GLY A 1 179 ? 3.026 8.654 3.504 1.00 92.88 179 GLY A O 1
ATOM 1481 N N . ILE A 1 180 ? 4.692 9.812 2.539 1.00 93.31 180 ILE A N 1
ATOM 1482 C CA . ILE A 1 180 ? 5.088 10.525 3.760 1.00 93.31 180 ILE A CA 1
ATOM 1483 C C . ILE A 1 180 ? 3.944 11.377 4.335 1.00 93.31 180 ILE A C 1
ATOM 1485 O O . ILE A 1 180 ? 3.850 11.550 5.549 1.00 93.31 180 ILE A O 1
ATOM 1489 N N . LEU A 1 181 ? 3.014 11.830 3.485 1.00 93.19 181 LEU A N 1
ATOM 1490 C CA . LEU A 1 181 ? 1.841 12.609 3.889 1.00 93.19 181 LEU A CA 1
ATOM 1491 C C . LEU A 1 181 ? 0.846 11.796 4.733 1.00 93.19 181 LEU A C 1
ATOM 1493 O O . LEU A 1 181 ? -0.009 12.377 5.396 1.00 93.19 181 LEU A O 1
ATOM 1497 N N . PHE A 1 182 ? 0.961 10.464 4.755 1.00 95.75 182 PHE A N 1
ATOM 1498 C CA . PHE A 1 182 ? 0.146 9.606 5.617 1.00 95.75 182 PHE A CA 1
ATOM 1499 C C . PHE A 1 182 ? 0.698 9.492 7.043 1.00 95.75 182 PHE A C 1
ATOM 1501 O O . PHE A 1 182 ? -0.040 9.053 7.926 1.00 95.75 182 PHE A O 1
ATOM 1508 N N . ILE A 1 183 ? 1.944 9.914 7.311 1.00 94.81 183 ILE A N 1
ATOM 1509 C CA . ILE A 1 183 ? 2.529 9.853 8.661 1.00 94.81 183 ILE A CA 1
ATOM 1510 C C . ILE A 1 183 ? 1.676 10.635 9.673 1.00 94.81 183 ILE A C 1
ATOM 1512 O O . ILE A 1 183 ? 1.292 10.031 10.677 1.00 94.81 183 ILE A O 1
ATOM 1516 N N . PRO A 1 184 ? 1.296 11.912 9.439 1.00 92.31 184 PRO A N 1
ATOM 1517 C CA . PRO A 1 184 ? 0.466 12.649 10.389 1.00 92.31 184 PRO A CA 1
ATOM 1518 C C . PRO A 1 184 ? -0.905 12.000 10.600 1.00 92.31 184 PRO A C 1
ATOM 1520 O O . PRO A 1 184 ? -1.367 11.902 11.732 1.00 92.31 184 PRO A O 1
ATOM 1523 N N . ALA A 1 185 ? -1.541 11.495 9.538 1.00 94.38 185 ALA A N 1
ATOM 1524 C CA . ALA A 1 185 ? -2.850 10.849 9.631 1.00 94.38 185 ALA A CA 1
ATOM 1525 C C . ALA A 1 185 ? -2.807 9.555 10.465 1.00 94.38 185 ALA A C 1
ATOM 1527 O O . ALA A 1 185 ? -3.651 9.348 11.340 1.00 94.38 185 ALA A O 1
ATOM 1528 N N . VAL A 1 186 ? -1.800 8.701 10.244 1.00 96.19 186 VAL A N 1
ATOM 1529 C CA . VAL A 1 186 ? -1.594 7.478 11.040 1.00 96.19 186 VAL A CA 1
ATOM 1530 C C . VAL A 1 186 ? -1.217 7.821 12.478 1.00 96.19 186 VAL A C 1
ATOM 1532 O O . VAL A 1 186 ? -1.709 7.184 13.408 1.00 96.19 186 VAL A O 1
ATOM 1535 N N . TYR A 1 187 ? -0.401 8.855 12.680 1.00 93.50 187 TYR A N 1
ATOM 1536 C CA . TYR A 1 187 ? -0.025 9.322 14.009 1.00 93.50 187 TYR A CA 1
ATOM 1537 C C . TYR A 1 187 ? -1.238 9.815 14.811 1.00 93.50 187 TYR A C 1
ATOM 1539 O O . TYR A 1 187 ? -1.444 9.400 15.952 1.00 93.50 187 TYR A O 1
ATOM 1547 N N . VAL A 1 188 ? -2.096 10.631 14.192 1.00 93.19 188 VAL A N 1
ATOM 1548 C CA . VAL A 1 188 ? -3.375 11.071 14.765 1.00 93.19 188 VAL A CA 1
ATOM 1549 C C . VAL A 1 188 ? -4.244 9.861 15.110 1.00 93.19 188 VAL A C 1
ATOM 1551 O O . VAL A 1 188 ? -4.746 9.761 16.229 1.00 93.19 188 VAL A O 1
ATOM 1554 N N . TYR A 1 189 ? -4.372 8.895 14.198 1.00 95.00 189 TYR A N 1
ATOM 1555 C CA . TYR A 1 189 ? -5.113 7.663 14.463 1.00 95.00 189 TYR A CA 1
ATOM 1556 C C . TYR A 1 189 ? -4.561 6.885 15.669 1.00 95.00 189 TYR A C 1
ATOM 1558 O O . TYR A 1 189 ? -5.349 6.459 16.519 1.00 95.00 189 TYR A O 1
ATOM 1566 N N . PHE A 1 190 ? -3.236 6.732 15.778 1.00 94.88 190 PHE A N 1
ATOM 1567 C CA . PHE A 1 190 ? -2.596 6.123 16.944 1.00 94.88 190 PHE A CA 1
ATOM 1568 C C . PHE A 1 190 ? -2.956 6.875 18.219 1.00 94.88 190 PHE A C 1
ATOM 1570 O O . PHE A 1 190 ? -3.419 6.262 19.176 1.00 94.88 190 PHE A O 1
ATOM 1577 N N . PHE A 1 191 ? -2.830 8.199 18.226 1.00 92.75 191 PHE A N 1
ATOM 1578 C CA . PHE A 1 191 ? -3.116 9.001 19.409 1.00 92.75 191 PHE A CA 1
ATOM 1579 C C . PHE A 1 191 ? -4.582 8.896 19.864 1.00 92.75 191 PHE A C 1
ATOM 1581 O O . PHE A 1 191 ? -4.864 8.734 21.054 1.00 92.75 191 PHE A O 1
ATOM 1588 N N . TYR A 1 192 ? -5.537 8.931 18.931 1.00 92.88 192 TYR A N 1
ATOM 1589 C CA . TYR A 1 192 ? -6.957 8.834 19.270 1.00 92.88 192 TYR A CA 1
ATOM 1590 C C . TYR A 1 192 ? -7.370 7.422 19.699 1.00 92.88 192 TYR A C 1
ATOM 1592 O O . TYR A 1 192 ? -8.079 7.276 20.701 1.00 92.88 192 TYR A O 1
ATOM 1600 N N . SER A 1 193 ? -6.902 6.398 18.983 1.00 93.62 193 SER A N 1
ATOM 1601 C CA . SER A 1 193 ? -7.397 5.019 19.109 1.00 93.62 193 SER A CA 1
ATOM 1602 C C . SER A 1 193 ? -6.608 4.149 20.088 1.00 93.62 193 SER A C 1
ATOM 1604 O O . SER A 1 193 ? -7.074 3.064 20.441 1.00 93.62 193 SER A O 1
ATOM 1606 N N . ALA A 1 194 ? -5.418 4.578 20.517 1.00 92.56 194 ALA A N 1
ATOM 1607 C CA . ALA A 1 194 ? -4.588 3.802 21.433 1.00 92.56 194 ALA A CA 1
ATOM 1608 C C . ALA A 1 194 ? -5.140 3.789 22.866 1.00 92.56 194 ALA A C 1
ATOM 1610 O O . ALA A 1 194 ? -5.942 4.633 23.265 1.00 92.56 194 ALA A O 1
ATOM 1611 N N . ASN A 1 195 ? -4.691 2.827 23.672 1.00 91.50 195 ASN A N 1
ATOM 1612 C CA . ASN A 1 195 ? -5.009 2.794 25.100 1.00 91.50 195 ASN A CA 1
ATOM 1613 C C . ASN A 1 195 ? -4.241 3.887 25.877 1.00 91.50 195 ASN A C 1
ATOM 1615 O O . ASN A 1 195 ? -3.315 4.509 25.357 1.00 91.50 195 ASN A O 1
ATOM 1619 N N . LYS A 1 196 ? -4.603 4.114 27.148 1.00 91.31 196 LYS A N 1
ATOM 1620 C CA . LYS A 1 196 ? -4.003 5.169 27.989 1.00 91.31 196 LYS A CA 1
ATOM 1621 C C . LYS A 1 196 ? -2.468 5.096 28.048 1.00 91.31 196 LYS A C 1
ATOM 1623 O O . LYS A 1 196 ? -1.818 6.131 27.963 1.00 91.31 196 LYS A O 1
ATOM 1628 N N . ASN A 1 197 ? -1.899 3.893 28.143 1.00 90.00 197 ASN A N 1
ATOM 1629 C CA . ASN A 1 197 ? -0.451 3.696 28.258 1.00 90.00 197 ASN A CA 1
ATOM 1630 C C . ASN A 1 197 ? 0.276 4.124 26.976 1.00 90.00 197 ASN A C 1
ATOM 1632 O O . ASN A 1 197 ? 1.235 4.891 27.027 1.00 90.00 197 ASN A O 1
ATOM 1636 N N . TRP A 1 198 ? -0.222 3.693 25.818 1.00 90.81 198 TRP A N 1
ATOM 1637 C CA . TRP A 1 198 ? 0.336 4.082 24.525 1.00 90.81 198 TRP A CA 1
ATOM 1638 C C . TRP A 1 198 ? 0.125 5.563 24.220 1.00 90.81 198 TRP A C 1
ATOM 1640 O O . TRP A 1 198 ? 1.011 6.172 23.634 1.00 90.81 198 TRP A O 1
ATOM 1650 N N . LYS A 1 199 ? -0.980 6.180 24.660 1.00 90.50 199 LYS A N 1
ATOM 1651 C CA . LYS A 1 199 ? -1.177 7.634 24.517 1.00 90.50 199 LYS A CA 1
ATOM 1652 C C . LYS A 1 199 ? -0.101 8.446 25.235 1.00 90.50 199 LYS A C 1
ATOM 1654 O O . LYS A 1 199 ? 0.334 9.453 24.689 1.00 90.50 199 LYS A O 1
ATOM 1659 N N . ILE A 1 200 ? 0.356 8.005 26.411 1.00 90.44 200 ILE A N 1
ATOM 1660 C CA . ILE A 1 200 ? 1.456 8.666 27.137 1.00 90.44 200 ILE A CA 1
ATOM 1661 C C . ILE A 1 200 ? 2.754 8.572 26.326 1.00 90.44 200 ILE A C 1
ATOM 1663 O O . ILE A 1 200 ? 3.410 9.586 26.103 1.00 90.44 200 ILE A O 1
ATOM 1667 N N . ILE A 1 201 ? 3.088 7.375 25.829 1.00 90.62 201 ILE A N 1
ATOM 1668 C CA . ILE A 1 201 ? 4.282 7.152 24.998 1.00 90.62 201 ILE A CA 1
ATOM 1669 C C . ILE A 1 201 ? 4.216 8.009 23.729 1.00 90.62 201 ILE A C 1
ATOM 1671 O O . ILE A 1 201 ? 5.159 8.733 23.416 1.00 90.62 201 ILE A O 1
ATOM 1675 N N . LEU A 1 202 ? 3.086 7.971 23.020 1.00 89.12 202 LEU A N 1
ATOM 1676 C CA . LEU A 1 202 ? 2.862 8.766 21.817 1.00 89.12 202 LEU A CA 1
ATOM 1677 C C . LEU A 1 202 ? 2.950 10.261 22.124 1.00 89.12 202 LEU A C 1
ATOM 1679 O O . LEU A 1 202 ? 3.600 10.969 21.366 1.00 89.12 202 LEU A O 1
ATOM 1683 N N . GLY A 1 203 ? 2.382 10.733 23.236 1.00 88.69 203 GLY A N 1
ATOM 1684 C CA . GLY A 1 203 ? 2.500 12.121 23.689 1.00 88.69 203 GLY A CA 1
ATOM 1685 C C . GLY A 1 203 ? 3.954 12.553 23.899 1.00 88.69 203 GLY A C 1
ATOM 1686 O O . GLY A 1 203 ? 4.350 13.613 23.421 1.00 88.69 203 GLY A O 1
ATOM 1687 N N . GLY A 1 204 ? 4.779 11.700 24.514 1.00 89.25 204 GLY A N 1
ATOM 1688 C CA . GLY A 1 204 ? 6.224 11.931 24.619 1.00 89.25 204 GLY A CA 1
ATOM 1689 C C . GLY A 1 204 ? 6.907 12.025 23.249 1.00 89.25 204 GLY A C 1
ATOM 1690 O O . GLY A 1 204 ? 7.675 12.953 23.000 1.00 89.25 204 GLY A O 1
ATOM 1691 N N . VAL A 1 205 ? 6.568 11.124 22.321 1.00 89.31 205 VAL A N 1
ATOM 1692 C CA . VAL A 1 205 ? 7.067 11.170 20.933 1.00 89.31 205 VAL A CA 1
ATOM 1693 C C . VAL A 1 205 ? 6.617 12.447 20.211 1.00 89.31 205 VAL A C 1
ATOM 1695 O O . VAL A 1 205 ? 7.413 13.029 19.484 1.00 89.31 205 VAL A O 1
ATOM 1698 N N . SER A 1 206 ? 5.388 12.926 20.435 1.00 88.44 206 SER A N 1
ATOM 1699 C CA . SER A 1 206 ? 4.886 14.202 19.893 1.00 88.44 206 SER A CA 1
ATOM 1700 C C . SER A 1 206 ? 5.769 15.374 20.297 1.00 88.44 206 SER A C 1
ATOM 1702 O O . SER A 1 206 ? 6.135 16.185 19.453 1.00 88.44 206 SER A O 1
ATOM 1704 N N . ILE A 1 207 ? 6.133 15.448 21.579 1.00 88.69 207 ILE A N 1
ATOM 1705 C CA . ILE A 1 207 ? 6.992 16.513 22.104 1.00 88.69 207 ILE A CA 1
ATOM 1706 C C . ILE A 1 207 ? 8.368 16.453 21.435 1.00 88.69 207 ILE A C 1
ATOM 1708 O O . ILE A 1 207 ? 8.867 17.476 20.976 1.00 88.69 207 ILE A O 1
ATOM 1712 N N . LEU A 1 208 ? 8.954 15.258 21.304 1.00 90.31 208 LEU A N 1
ATOM 1713 C CA . LEU A 1 208 ? 10.236 15.080 20.615 1.00 90.31 208 LEU A CA 1
ATOM 1714 C C . LEU A 1 208 ? 10.164 15.485 19.138 1.00 90.31 208 LEU A C 1
ATOM 1716 O O . LEU A 1 208 ? 11.052 16.183 18.655 1.00 90.31 208 LEU A O 1
ATOM 1720 N N . LEU A 1 209 ? 9.103 15.088 18.430 1.00 87.38 209 LEU A N 1
ATOM 1721 C CA . LEU A 1 209 ? 8.881 15.478 17.036 1.00 87.38 209 LEU A CA 1
ATOM 1722 C C . LEU A 1 209 ? 8.689 16.988 16.896 1.00 87.38 209 LEU A C 1
ATOM 1724 O O . LEU A 1 209 ? 9.217 17.576 15.959 1.00 87.38 209 LEU A O 1
ATOM 1728 N N . PHE A 1 210 ? 7.977 17.621 17.828 1.00 85.75 210 PHE A N 1
ATOM 1729 C CA . PHE A 1 210 ? 7.793 19.068 17.848 1.00 85.75 210 PHE A CA 1
ATOM 1730 C C . PHE A 1 210 ? 9.118 19.802 18.079 1.00 85.75 210 PHE A C 1
ATOM 1732 O O . PHE A 1 210 ? 9.425 20.736 17.346 1.00 85.75 210 PHE A O 1
ATOM 1739 N N . ILE A 1 211 ? 9.938 19.346 19.031 1.00 89.94 211 ILE A N 1
ATOM 1740 C CA . ILE A 1 211 ? 11.277 19.903 19.279 1.00 89.94 211 ILE A CA 1
ATOM 1741 C C . ILE A 1 211 ? 12.164 19.735 18.041 1.00 89.94 211 ILE A C 1
ATOM 1743 O O . ILE A 1 211 ? 12.823 20.685 17.625 1.00 89.94 211 ILE A O 1
ATOM 1747 N N . ALA A 1 212 ? 12.158 18.552 17.422 1.00 89.50 212 ALA A N 1
ATOM 1748 C CA . ALA A 1 212 ? 12.925 18.292 16.208 1.00 89.50 212 ALA A CA 1
ATOM 1749 C C . ALA A 1 212 ? 12.459 19.178 15.043 1.00 89.50 212 ALA A C 1
ATOM 1751 O O . ALA A 1 212 ? 13.289 19.775 14.364 1.00 89.50 212 ALA A O 1
ATOM 1752 N N . ALA A 1 213 ? 11.147 19.310 14.838 1.00 83.69 213 ALA A N 1
ATOM 1753 C CA . ALA A 1 213 ? 10.580 20.185 13.818 1.00 83.69 213 ALA A CA 1
ATOM 1754 C C . ALA A 1 213 ? 10.945 21.650 14.075 1.00 83.69 213 ALA A C 1
ATOM 1756 O O . ALA A 1 213 ? 11.397 22.325 13.158 1.00 83.69 213 ALA A O 1
ATOM 1757 N N . PHE A 1 214 ? 10.825 22.122 15.318 1.00 86.56 214 PHE A N 1
ATOM 1758 C CA . PHE A 1 214 ? 11.240 23.464 15.716 1.00 86.56 214 PHE A CA 1
ATOM 1759 C C . PHE A 1 214 ? 12.726 23.703 15.426 1.00 86.56 214 PHE A C 1
ATOM 1761 O O . PHE A 1 214 ? 13.080 24.736 14.866 1.00 86.56 214 PHE A O 1
ATOM 1768 N N . TYR A 1 215 ? 13.591 22.737 15.742 1.00 89.56 215 TYR A N 1
ATOM 1769 C CA . TYR A 1 215 ? 15.025 22.831 15.476 1.00 89.56 215 TYR A CA 1
ATOM 1770 C C . TYR A 1 215 ? 15.344 22.837 13.975 1.00 89.56 215 TYR A C 1
ATOM 1772 O O . TYR A 1 215 ? 16.119 23.673 13.525 1.00 89.56 215 TYR A O 1
ATOM 1780 N N . ILE A 1 216 ? 14.709 21.962 13.188 1.00 85.00 216 ILE A N 1
ATOM 1781 C CA . ILE A 1 216 ? 14.860 21.922 11.724 1.00 85.00 216 ILE A CA 1
ATOM 1782 C C . ILE A 1 216 ? 14.402 23.243 11.106 1.00 85.00 216 ILE A C 1
ATOM 1784 O O . ILE A 1 216 ? 15.116 23.809 10.287 1.00 85.00 216 ILE A O 1
ATOM 1788 N N . ILE A 1 217 ? 13.238 23.749 11.519 1.00 79.38 217 ILE A N 1
ATOM 1789 C CA . ILE A 1 217 ? 12.707 25.043 11.085 1.00 79.38 217 ILE A CA 1
ATOM 1790 C C . ILE A 1 217 ? 13.706 26.151 11.431 1.00 79.38 217 ILE A C 1
ATOM 1792 O O . ILE A 1 217 ? 14.084 26.916 10.552 1.00 79.38 217 ILE A O 1
ATOM 1796 N N . ASN A 1 218 ? 14.194 26.203 12.671 1.00 83.44 218 ASN A N 1
ATOM 1797 C CA . ASN A 1 218 ? 15.161 27.211 13.100 1.00 83.44 218 ASN A CA 1
ATOM 1798 C C . ASN A 1 218 ? 16.466 27.134 12.289 1.00 83.44 218 ASN A C 1
ATOM 1800 O O . ASN A 1 218 ? 16.946 28.158 11.815 1.00 83.44 218 ASN A O 1
ATOM 1804 N N . ILE A 1 219 ? 16.996 25.933 12.028 1.00 82.44 219 ILE A N 1
ATOM 1805 C CA . ILE A 1 219 ? 18.152 25.754 11.137 1.00 82.44 219 ILE A CA 1
ATOM 1806 C C . ILE A 1 219 ? 17.841 26.290 9.743 1.00 82.44 219 ILE A C 1
ATOM 1808 O O . ILE A 1 219 ? 18.612 27.090 9.228 1.00 82.44 219 ILE A O 1
ATOM 1812 N N . ILE A 1 220 ? 16.725 25.887 9.134 1.00 76.50 220 ILE A N 1
ATOM 1813 C CA . ILE A 1 220 ? 16.345 26.326 7.784 1.00 76.50 220 ILE A CA 1
ATOM 1814 C C . ILE A 1 220 ? 16.287 27.858 7.723 1.00 76.50 220 ILE A C 1
ATOM 1816 O O . ILE A 1 220 ? 16.883 28.452 6.831 1.00 76.50 220 ILE A O 1
ATOM 1820 N N . PHE A 1 221 ? 15.652 28.501 8.704 1.00 73.75 221 PHE A N 1
ATOM 1821 C CA . PHE A 1 221 ? 15.518 29.958 8.750 1.00 73.75 221 PHE A CA 1
ATOM 1822 C C . PHE A 1 221 ? 16.806 30.707 9.122 1.00 73.75 221 PHE A C 1
ATOM 1824 O O . PHE A 1 221 ? 16.929 31.879 8.786 1.00 73.75 221 PHE A O 1
ATOM 1831 N N . SER A 1 222 ? 17.760 30.068 9.805 1.00 76.50 222 SER A N 1
ATOM 1832 C CA . SER A 1 222 ? 19.023 30.702 10.219 1.00 76.50 222 SER A CA 1
ATOM 1833 C C . SER A 1 222 ? 20.206 30.413 9.293 1.00 76.50 222 SER A C 1
ATOM 1835 O O . SER A 1 222 ? 21.172 31.170 9.298 1.00 76.50 222 SER A O 1
ATOM 1837 N N . THR A 1 223 ? 20.157 29.333 8.506 1.00 70.25 223 THR A N 1
ATOM 1838 C CA . THR A 1 223 ? 21.281 28.880 7.665 1.00 70.25 223 THR A CA 1
ATOM 1839 C C . THR A 1 223 ? 21.030 28.982 6.164 1.00 70.25 223 THR A C 1
ATOM 1841 O O . THR A 1 223 ? 21.988 28.854 5.405 1.00 70.25 223 THR A O 1
ATOM 1844 N N . ILE A 1 224 ? 19.794 29.232 5.713 1.00 63.38 224 ILE A N 1
ATOM 1845 C CA . ILE A 1 224 ? 19.493 29.478 4.295 1.00 63.38 224 ILE A CA 1
ATOM 1846 C C . ILE A 1 224 ? 19.390 30.998 4.062 1.00 63.38 224 ILE A C 1
ATOM 1848 O O . ILE A 1 224 ? 18.329 31.572 4.312 1.00 63.38 224 ILE A O 1
ATOM 1852 N N . PRO A 1 225 ? 20.462 31.662 3.580 1.00 56.91 225 PRO A N 1
ATOM 1853 C CA . PRO A 1 225 ? 20.499 33.119 3.397 1.00 56.91 225 PRO A CA 1
ATOM 1854 C C . PRO A 1 225 ? 19.472 33.654 2.382 1.00 56.91 225 PRO A C 1
ATOM 1856 O O . PRO A 1 225 ? 19.117 34.824 2.450 1.00 56.91 225 PRO A O 1
ATOM 1859 N N . ASP A 1 226 ? 18.940 32.809 1.493 1.00 53.59 226 ASP A N 1
ATOM 1860 C CA . ASP A 1 226 ? 17.944 33.197 0.477 1.00 53.59 226 ASP A CA 1
ATOM 1861 C C . ASP A 1 226 ? 16.482 33.062 0.957 1.00 53.59 226 ASP A C 1
ATOM 1863 O O . ASP A 1 226 ? 15.546 33.319 0.204 1.00 53.59 226 ASP A O 1
ATOM 1867 N N . TRP A 1 227 ? 16.254 32.604 2.195 1.00 49.19 227 TRP A N 1
ATOM 1868 C CA . TRP A 1 227 ? 14.917 32.414 2.788 1.00 49.19 227 TRP A CA 1
ATOM 1869 C C . TRP A 1 227 ? 14.617 33.434 3.888 1.00 49.19 227 TRP A C 1
ATOM 1871 O O . TRP A 1 227 ? 13.806 33.194 4.788 1.00 49.19 227 TRP A O 1
ATOM 1881 N N . HIS A 1 228 ? 15.215 34.621 3.788 1.00 54.84 228 HIS A N 1
ATOM 1882 C CA . HIS A 1 228 ? 14.664 35.795 4.441 1.00 54.84 228 HIS A CA 1
ATOM 1883 C C . HIS A 1 228 ? 13.300 36.083 3.800 1.00 54.84 228 HIS A C 1
ATOM 1885 O O . HIS A 1 228 ? 13.179 36.868 2.872 1.00 54.84 228 HIS A O 1
ATOM 1891 N N . ILE A 1 229 ? 12.229 35.467 4.307 1.00 56.12 229 ILE A N 1
ATOM 1892 C CA . ILE A 1 229 ? 10.852 35.866 3.965 1.00 56.12 229 ILE A CA 1
ATOM 1893 C C . ILE A 1 229 ? 10.669 37.372 4.248 1.00 56.12 229 ILE A C 1
ATOM 1895 O O . ILE A 1 229 ? 9.857 38.029 3.606 1.00 56.12 229 ILE A O 1
ATOM 1899 N N . THR A 1 230 ? 11.484 37.934 5.150 1.00 56.50 230 THR A N 1
ATOM 1900 C CA . THR A 1 230 ? 11.605 39.369 5.414 1.00 56.50 230 THR A CA 1
ATOM 1901 C C . THR A 1 230 ? 12.368 40.155 4.347 1.00 56.50 2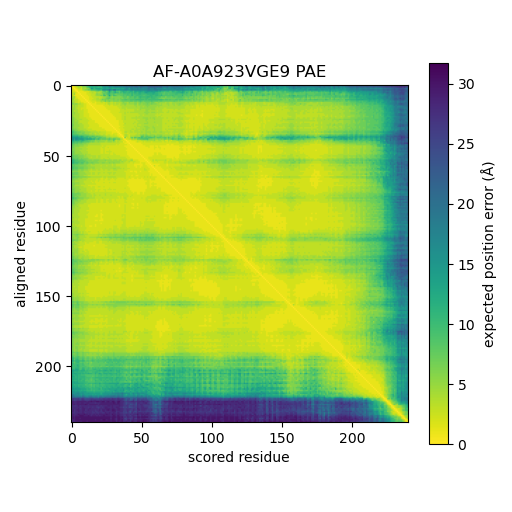30 THR A C 1
ATOM 1903 O O . THR A 1 230 ? 12.093 41.338 4.234 1.00 56.50 230 THR A O 1
ATOM 1906 N N . GLN A 1 231 ? 13.238 39.565 3.512 1.00 58.12 231 GLN A N 1
ATOM 1907 C CA . GLN A 1 231 ? 13.954 40.294 2.447 1.00 58.12 231 GLN A CA 1
ATOM 1908 C C . GLN A 1 231 ? 12.991 40.906 1.430 1.00 58.12 231 GLN A C 1
ATOM 1910 O O . GLN A 1 231 ? 13.215 42.027 0.997 1.00 58.12 231 GLN A O 1
ATOM 1915 N N . ALA A 1 232 ? 11.894 40.222 1.089 1.00 56.84 232 ALA A N 1
ATOM 1916 C CA . ALA A 1 232 ? 10.870 40.785 0.206 1.00 56.84 232 ALA A CA 1
ATOM 1917 C C . ALA A 1 232 ? 10.198 42.037 0.809 1.00 56.84 232 ALA A C 1
ATOM 1919 O O . ALA A 1 232 ? 9.807 42.945 0.082 1.00 56.84 232 ALA A O 1
ATOM 1920 N N . PHE A 1 233 ? 10.110 42.113 2.142 1.00 59.72 233 PHE A N 1
ATOM 1921 C CA . PHE A 1 233 ? 9.579 43.274 2.864 1.00 59.72 233 PHE A CA 1
ATOM 1922 C C . PHE A 1 233 ? 10.649 44.342 3.146 1.00 59.72 233 PHE A C 1
ATOM 1924 O O . PHE A 1 233 ? 10.336 45.525 3.144 1.00 59.72 233 PHE A O 1
ATOM 1931 N N . GLU A 1 234 ? 11.904 43.945 3.366 1.00 62.31 234 GLU A N 1
ATOM 1932 C CA . GLU A 1 234 ? 13.045 44.837 3.617 1.00 62.31 234 GLU A CA 1
ATOM 1933 C C . GLU A 1 234 ? 13.575 45.494 2.334 1.00 62.31 234 GLU A C 1
ATOM 1935 O O . GLU A 1 234 ? 14.108 46.597 2.389 1.00 62.31 234 GLU A O 1
ATOM 1940 N N . GLN A 1 235 ? 13.431 44.839 1.179 1.00 67.00 235 GLN A N 1
ATOM 1941 C CA . GLN A 1 235 ? 13.897 45.342 -0.119 1.00 67.00 235 GLN A CA 1
ATOM 1942 C C . GLN A 1 235 ? 12.806 46.074 -0.919 1.00 67.00 235 GLN A C 1
ATOM 1944 O O . GLN A 1 235 ? 13.056 46.419 -2.072 1.00 67.00 235 GLN A O 1
ATOM 1949 N N . GLU A 1 236 ? 11.604 46.266 -0.354 1.00 60.59 236 GLU A N 1
ATOM 1950 C CA . GLU A 1 236 ? 10.423 46.851 -1.028 1.00 60.59 236 GLU A CA 1
ATOM 1951 C C . GLU A 1 236 ? 10.159 46.279 -2.437 1.00 60.59 236 GLU A C 1
ATOM 1953 O O . GLU A 1 236 ? 9.582 46.933 -3.310 1.00 60.59 236 GLU A O 1
ATOM 1958 N N . SER A 1 237 ? 10.586 45.042 -2.694 1.00 59.22 237 SER A N 1
ATOM 1959 C CA . SER A 1 237 ? 10.403 44.421 -3.996 1.00 59.22 237 SER A CA 1
ATOM 1960 C C . SER A 1 237 ? 8.997 43.839 -4.053 1.00 59.22 237 SER A C 1
ATOM 1962 O O . SER A 1 237 ? 8.667 42.856 -3.392 1.00 59.22 237 SER A O 1
ATOM 1964 N N . ILE A 1 238 ? 8.134 44.487 -4.839 1.00 55.75 238 ILE A N 1
ATOM 1965 C CA . ILE A 1 238 ? 6.808 43.962 -5.158 1.00 55.75 238 ILE A CA 1
ATOM 1966 C C . ILE A 1 238 ? 7.022 42.623 -5.865 1.00 55.75 238 ILE A C 1
ATOM 1968 O O . ILE A 1 238 ? 7.559 42.572 -6.971 1.00 55.75 238 ILE A O 1
ATOM 1972 N N . ILE A 1 239 ? 6.620 41.540 -5.204 1.00 53.00 239 ILE A N 1
ATOM 1973 C CA . ILE A 1 239 ? 6.561 40.213 -5.810 1.00 53.00 239 ILE A CA 1
ATOM 1974 C C . ILE A 1 239 ? 5.468 40.273 -6.886 1.00 53.00 239 ILE A C 1
ATOM 1976 O O . ILE A 1 239 ? 4.282 40.321 -6.554 1.00 53.00 239 ILE A O 1
ATOM 1980 N N . CYS A 1 240 ? 5.874 40.332 -8.155 1.00 47.91 240 CYS A N 1
ATOM 1981 C CA . CYS A 1 240 ? 5.006 40.069 -9.305 1.00 47.91 240 CYS A CA 1
ATOM 1982 C C . CYS A 1 240 ? 4.870 38.562 -9.536 1.00 47.91 240 CYS A C 1
ATOM 1984 O O . CYS A 1 240 ? 5.896 37.853 -9.411 1.00 47.91 240 CYS A O 1
#

Nearest PDB structures (foldseek):
  6p2r-assembly1_A  TM=6.144E-01  e=4.409E-01  Saccharomyces cerevisiae W303

Sequence (240 aa):
MKPNFLQKAILKYDRLLLLLCWLISAAFYLKVFGIVTIQEAIKYIREANRFIDGNNFSQPRYWFYCTTIFIIALALKLKLGLIGAFVLQSLLNIFAFSFFYTELKKIFINPLTAFFAIAYLLLFWPYQSWVVFLFTESAFFSAILILLAAMMRYKPDSLKNILIISFALLLVIISRPLGILFIPAVYVYFFYSANKNWKIILGGVSILLFIAAFYIINIIFSTIPDWHITQAFEQESIIC